Protein AF-A0AAF0IV57-F1 (afdb_monomer)

Mean predicted aligned error: 20.27 Å

Sequence (254 aa):
MGTLQAELGDVLRALRTHAQSLFDELAQNSALNRQNSRREEAVATHLAALSSLDKSLVETLSMAAVHQANQARLDPLLAQIKERDTRQRQSIAHIATLRSELQALVDAADEERGEMQRAEDADPLCPTAVLAYAQRLAKYTSAPPGYRLNPEPQPPRTDDALRLAPDYNPQAERAAGYYDPAIPAMLQELPFPSDRLMRQGILYADAAGGVVQPEAAAAPEAAAAVDAAPAPAPAALEQFAMDDEDAFDLDLNP

Secondary structure (DSSP, 8-state):
---HHHHHHHHHHHHHHHHHHHHHHHHHHSS--S-HHHHHHHHHHHHHHHHHHHHHHHHHHHHHHHHHHHHHHHHHHHHHHHHHHHHHHHHHHHHHHHHHHHHHHHHHHHHHHHHHHHHHHHS---HHHHHHHHHHHHHHHSPPTT-------PPP--S----------HHHHHHHTT--TTS-------SS--HHHHHHSHHHHHHHH-------------------PPPPPPTTSSTTSS-SSSS-------

Nearest PDB structures (foldseek):
  6xj1-assembly1_A  TM=5.660E-01  e=4.038E+00  Schizosaccharomyces pombe 972h-
  5i7d-assembly1_A  TM=3.991E-01  e=1.641E+00  Homo sapiens

InterPro domains:
  IPR019258 Mediator complex, subunit Med4 [PF10018] (48-205)
  IPR019258 Mediator complex, subunit Med4 [PTHR13208] (6-225)

Foldseek 3Di:
DDDLVVVLVVLVVQLVVLVVVLVVLVVVVVPDDDDPPVSVVVNVVSVVSNVVSVVVNVVSVVVVVVVVVVVVVVVVVVVVVVVVVVVVVVVVVVVVVVVVVVVVVVVVVVVVVVVVVCCCVVPNDDPVNVVVVVVVVCVLPPDPVPDDDPPDPPDPPDPPPPDDDDDDDPVVVVVVVVDDVPDDDPPPPDSDDDPVCVCVDPVVVVVVVPPDPPPDDDDDDDDDDDDDDDDDDDPPPVVPPDDDPPDPPPDDDD

pLDDT: mean 74.43, std 21.29, range [31.14, 98.62]

Structure (mmCIF, N/CA/C/O backbone):
data_AF-A0AAF0IV57-F1
#
_entry.id   AF-A0AAF0IV57-F1
#
loop_
_atom_site.group_PDB
_atom_site.id
_atom_site.type_symbol
_atom_site.label_atom_id
_atom_site.label_alt_id
_atom_site.label_comp_id
_atom_site.label_asym_id
_atom_site.label_entity_id
_atom_site.label_seq_id
_atom_site.pdbx_PDB_ins_code
_atom_site.Cartn_x
_atom_site.Cartn_y
_atom_site.Cartn_z
_atom_site.occupancy
_atom_site.B_iso_or_equiv
_atom_site.auth_seq_id
_atom_site.auth_comp_id
_atom_site.auth_asym_id
_atom_site.auth_atom_id
_atom_site.pdbx_PDB_model_num
ATOM 1 N N . MET A 1 1 ? -11.856 -15.365 26.831 1.00 48.00 1 MET A N 1
ATOM 2 C CA . MET A 1 1 ? -12.094 -14.028 27.408 1.00 48.00 1 MET A CA 1
ATOM 3 C C . MET A 1 1 ? -13.348 -13.508 26.743 1.00 48.00 1 MET A C 1
ATOM 5 O O . MET A 1 1 ? -13.354 -13.440 25.520 1.00 48.00 1 MET A O 1
ATOM 9 N N . GLY A 1 2 ? -14.431 -13.303 27.495 1.00 62.94 2 GLY A N 1
ATOM 10 C CA . GLY A 1 2 ? -15.644 -12.721 26.922 1.00 62.94 2 GLY A CA 1
ATOM 11 C C . GLY A 1 2 ? -15.325 -11.335 26.370 1.00 62.94 2 GLY A C 1
ATOM 12 O O . GLY A 1 2 ? -14.428 -10.656 26.863 1.00 62.94 2 GLY A O 1
ATOM 13 N N . THR A 1 3 ? -16.008 -10.914 25.312 1.00 85.50 3 THR A N 1
ATOM 14 C CA . THR A 1 3 ? -15.920 -9.519 24.870 1.00 85.50 3 THR A CA 1
ATOM 15 C C . THR A 1 3 ? -16.346 -8.610 26.028 1.00 85.50 3 THR A C 1
ATOM 17 O O . THR A 1 3 ? -17.348 -8.914 26.670 1.00 85.50 3 THR A O 1
ATOM 20 N N . LEU A 1 4 ? -15.662 -7.484 26.259 1.00 84.38 4 LEU A N 1
ATOM 21 C CA . LEU A 1 4 ? -16.014 -6.463 27.271 1.00 84.38 4 LEU A CA 1
ATOM 22 C C . LEU A 1 4 ? -17.517 -6.108 27.290 1.00 84.38 4 LEU A C 1
ATOM 24 O O . LEU A 1 4 ? -18.098 -5.841 28.338 1.00 84.38 4 LEU A O 1
ATOM 28 N N . GLN A 1 5 ? -18.166 -6.146 26.123 1.00 86.81 5 GLN A N 1
ATOM 29 C CA . GLN A 1 5 ? -19.609 -5.938 25.969 1.00 86.81 5 GLN A CA 1
ATOM 30 C C . GLN A 1 5 ? -20.467 -7.023 26.639 1.00 86.81 5 GLN A C 1
ATOM 32 O O . GLN A 1 5 ? -21.517 -6.715 27.200 1.00 86.81 5 GLN A O 1
ATOM 37 N N . ALA A 1 6 ? -20.030 -8.282 26.591 1.00 89.75 6 ALA A N 1
ATOM 38 C CA . ALA A 1 6 ? -20.710 -9.400 27.236 1.00 89.75 6 ALA A CA 1
ATOM 39 C C . ALA A 1 6 ? -20.624 -9.271 28.762 1.00 89.75 6 ALA A C 1
ATOM 41 O O . ALA A 1 6 ? -21.646 -9.364 29.436 1.00 89.75 6 ALA A O 1
ATOM 42 N N . GLU A 1 7 ? -19.441 -8.937 29.285 1.00 89.00 7 GLU A N 1
ATOM 43 C CA . GLU A 1 7 ? -19.219 -8.717 30.720 1.00 89.00 7 GLU A CA 1
ATOM 44 C C . GLU A 1 7 ? -20.042 -7.531 31.247 1.00 89.00 7 GLU A C 1
ATOM 46 O O . GLU A 1 7 ? -20.733 -7.653 32.258 1.00 89.00 7 GLU A O 1
ATOM 51 N N . LEU A 1 8 ? -20.067 -6.405 30.521 1.00 90.12 8 LEU A N 1
ATOM 52 C CA . LEU A 1 8 ? -20.907 -5.254 30.867 1.00 90.12 8 LEU A CA 1
ATOM 53 C C . LEU A 1 8 ? -22.404 -5.610 30.832 1.00 90.12 8 LEU A C 1
ATOM 55 O O . LEU A 1 8 ? -23.171 -5.210 31.710 1.00 90.12 8 LEU A O 1
ATOM 59 N N . GLY A 1 9 ? -22.826 -6.398 29.840 1.00 92.00 9 GLY A N 1
ATOM 60 C CA . GLY A 1 9 ? -24.195 -6.898 29.736 1.00 92.00 9 GLY A CA 1
ATOM 61 C C . GLY A 1 9 ? -24.592 -7.809 30.901 1.00 92.00 9 GLY A C 1
ATOM 62 O O . GLY A 1 9 ? -25.727 -7.733 31.379 1.00 92.00 9 GLY A O 1
ATOM 63 N N . ASP A 1 10 ? -23.669 -8.640 31.381 1.00 92.06 10 ASP A N 1
ATOM 64 C CA . ASP A 1 10 ? -23.881 -9.529 32.522 1.00 92.06 10 ASP A CA 1
ATOM 65 C C . ASP A 1 10 ? -23.973 -8.742 33.838 1.00 92.06 10 ASP A C 1
ATOM 67 O O . ASP A 1 10 ? -24.906 -8.964 34.615 1.00 92.06 10 ASP A O 1
ATOM 71 N N . VAL A 1 11 ? -23.094 -7.753 34.047 1.00 92.56 11 VAL A N 1
ATOM 72 C CA . VAL A 1 11 ? -23.132 -6.855 35.217 1.00 92.56 11 VAL A CA 1
ATOM 73 C C . VAL A 1 11 ? -24.440 -6.061 35.260 1.00 92.56 11 VAL A C 1
ATOM 75 O O . VAL A 1 11 ? -25.090 -6.001 36.304 1.00 92.56 11 VAL A O 1
ATOM 78 N N . LEU A 1 12 ? -24.892 -5.508 34.128 1.00 93.94 12 LEU A N 1
ATOM 79 C CA . LEU A 1 12 ? -26.159 -4.771 34.055 1.00 93.94 12 LEU A CA 1
ATOM 80 C C . LEU A 1 12 ? -27.377 -5.667 34.324 1.00 93.94 12 LEU A C 1
ATOM 82 O O . LEU A 1 12 ? -28.322 -5.243 34.997 1.00 93.94 12 LEU A O 1
ATOM 86 N N . ARG A 1 13 ? -27.365 -6.916 33.839 1.00 95.88 13 ARG A N 1
ATOM 87 C CA . ARG A 1 13 ? -28.423 -7.896 34.142 1.00 95.88 13 ARG A CA 1
ATOM 88 C C . ARG A 1 13 ? -28.432 -8.270 35.624 1.00 95.88 13 ARG A C 1
ATOM 90 O O . ARG A 1 13 ? -29.507 -8.300 36.226 1.00 95.88 13 ARG A O 1
ATOM 97 N N . ALA A 1 14 ? -27.268 -8.490 36.230 1.00 93.69 14 ALA A N 1
ATOM 98 C CA . ALA A 1 14 ? -27.151 -8.775 37.658 1.00 93.69 14 ALA A CA 1
ATOM 99 C C . ALA A 1 14 ? -27.630 -7.593 38.520 1.00 93.69 14 ALA A C 1
ATOM 101 O O . ALA A 1 14 ? -28.418 -7.787 39.447 1.00 93.69 14 ALA A O 1
ATOM 102 N N . LEU A 1 15 ? -27.243 -6.363 38.163 1.00 94.69 15 LEU A N 1
ATOM 103 C CA . LEU A 1 15 ? -27.657 -5.139 38.855 1.00 94.69 15 LEU A CA 1
ATOM 104 C C . LEU A 1 15 ? -29.175 -4.959 38.794 1.00 94.69 15 LEU A C 1
ATOM 106 O O . LEU A 1 15 ? -29.813 -4.731 39.821 1.00 94.69 15 LEU A O 1
ATOM 110 N N . ARG A 1 16 ? -29.775 -5.149 37.612 1.00 96.06 16 ARG A N 1
ATOM 111 C CA . ARG A 1 16 ? -31.234 -5.139 37.449 1.00 96.06 16 ARG A CA 1
ATOM 112 C C . ARG A 1 16 ? -31.910 -6.181 38.336 1.00 96.06 16 ARG A C 1
ATOM 114 O O . ARG A 1 16 ? -32.905 -5.861 38.978 1.00 96.06 16 ARG A O 1
ATOM 121 N N . THR A 1 17 ? -31.385 -7.403 38.363 1.00 96.31 17 THR A N 1
ATOM 122 C CA . THR A 1 17 ? -31.983 -8.511 39.121 1.00 96.31 17 THR A CA 1
ATOM 123 C C . THR A 1 17 ? -31.962 -8.213 40.619 1.00 96.31 17 THR A C 1
ATOM 125 O O . THR A 1 17 ? -32.999 -8.289 41.269 1.00 96.31 17 THR A O 1
ATOM 128 N N . HIS A 1 18 ? -30.822 -7.770 41.159 1.00 94.31 18 HIS A N 1
ATOM 129 C CA . HIS A 1 18 ? -30.716 -7.396 42.570 1.00 94.31 18 HIS A CA 1
ATOM 130 C C . HIS A 1 18 ? -31.545 -6.163 42.934 1.00 94.31 18 HIS A C 1
ATOM 132 O O . HIS A 1 18 ? -32.121 -6.131 44.018 1.00 94.31 18 HIS A O 1
ATOM 138 N N . ALA A 1 19 ? -31.656 -5.174 42.043 1.00 94.56 19 ALA A N 1
ATOM 139 C CA . ALA A 1 19 ? -32.528 -4.024 42.264 1.00 94.56 19 ALA A CA 1
ATOM 140 C C . ALA A 1 19 ? -34.006 -4.444 42.327 1.00 94.56 19 ALA A C 1
ATOM 142 O O . ALA A 1 19 ? -34.723 -4.012 43.225 1.00 94.56 19 ALA A O 1
ATOM 143 N N . GLN A 1 20 ? -34.453 -5.314 41.415 1.00 95.62 20 GLN A N 1
ATOM 144 C CA . GLN A 1 20 ? -35.818 -5.850 41.414 1.00 95.62 20 GLN A CA 1
ATOM 145 C C . GLN A 1 20 ? -36.107 -6.661 42.685 1.00 95.62 20 GLN A C 1
ATOM 147 O O . GLN A 1 20 ? -37.080 -6.362 43.370 1.00 95.62 20 GLN A O 1
ATOM 152 N N . SER A 1 21 ? -35.220 -7.591 43.064 1.00 93.31 21 SER A N 1
ATOM 153 C CA . SER A 1 21 ? -35.350 -8.356 44.313 1.00 93.31 21 SER A CA 1
ATOM 154 C C . SER A 1 21 ? -35.418 -7.454 45.548 1.00 93.31 21 SER A C 1
ATOM 156 O O . SER A 1 21 ? -36.251 -7.674 46.421 1.00 93.31 21 SER A O 1
ATOM 158 N N . LEU A 1 22 ? -34.595 -6.402 45.608 1.00 93.38 22 LEU A N 1
ATOM 159 C CA . LEU A 1 22 ? -34.594 -5.452 46.721 1.00 93.38 22 LEU A CA 1
ATOM 160 C C . LEU A 1 22 ? -35.927 -4.693 46.815 1.00 93.38 22 LEU A C 1
ATOM 162 O O . LEU A 1 22 ? -36.486 -4.568 47.905 1.00 93.38 22 LEU A O 1
ATOM 166 N N . PHE A 1 23 ? -36.469 -4.217 45.688 1.00 91.94 23 PHE A N 1
ATOM 167 C CA . PHE A 1 23 ? -37.780 -3.561 45.667 1.00 91.94 23 PHE A CA 1
ATOM 168 C C . PHE A 1 23 ? -38.916 -4.508 46.069 1.00 91.94 23 PHE A C 1
ATOM 170 O O . PHE A 1 23 ? -39.795 -4.095 46.829 1.00 91.94 23 PHE A O 1
ATOM 177 N N . ASP A 1 24 ? -38.880 -5.766 45.627 1.00 90.75 24 ASP A N 1
ATOM 178 C CA . ASP A 1 24 ? -39.870 -6.777 46.004 1.00 90.75 24 ASP A CA 1
ATOM 179 C C . ASP A 1 24 ? -39.822 -7.078 47.512 1.00 90.75 24 ASP A C 1
ATOM 181 O O . ASP A 1 24 ? -40.867 -7.154 48.166 1.00 90.75 24 ASP A O 1
ATOM 185 N N . GLU A 1 25 ? -38.625 -7.178 48.099 1.00 88.12 25 GLU A N 1
ATOM 186 C CA . GLU A 1 25 ? -38.451 -7.379 49.542 1.00 88.12 25 GLU A CA 1
ATOM 187 C C . GLU A 1 25 ? -38.887 -6.160 50.370 1.00 88.12 25 GLU A C 1
ATOM 189 O O . GLU A 1 25 ? -39.546 -6.315 51.405 1.00 88.12 25 GLU A O 1
ATOM 194 N N . LEU A 1 26 ? -38.598 -4.938 49.910 1.00 86.44 26 LEU A N 1
ATOM 195 C CA . LEU A 1 26 ? -39.061 -3.710 50.565 1.00 86.44 26 LEU A CA 1
ATOM 196 C C . LEU A 1 26 ? -40.586 -3.558 50.498 1.00 86.44 26 LEU A C 1
ATOM 198 O O . LEU A 1 26 ? -41.214 -3.208 51.502 1.00 86.44 26 LEU A O 1
ATOM 202 N N . ALA A 1 27 ? -41.198 -3.861 49.350 1.00 87.19 27 ALA A N 1
ATOM 203 C CA . ALA A 1 27 ? -42.649 -3.833 49.189 1.00 87.19 27 ALA A CA 1
ATOM 204 C C . ALA A 1 27 ? -43.332 -4.820 50.151 1.00 87.19 27 ALA A C 1
ATOM 206 O O . ALA A 1 27 ? -44.299 -4.464 50.827 1.00 87.19 27 ALA A O 1
ATOM 207 N N . GLN A 1 28 ? -42.781 -6.027 50.298 1.00 82.00 28 GLN A N 1
ATOM 208 C CA . GLN A 1 28 ? -43.282 -7.045 51.226 1.00 82.00 28 GLN A CA 1
ATOM 209 C C . GLN A 1 28 ? -43.047 -6.705 52.709 1.00 82.00 28 GLN A C 1
ATOM 211 O O . GLN A 1 28 ? -43.801 -7.173 53.567 1.00 82.00 28 GLN A O 1
ATOM 216 N N . ASN A 1 29 ? -42.039 -5.889 53.037 1.00 74.50 29 ASN A N 1
ATOM 217 C CA . ASN A 1 29 ? -41.795 -5.400 54.401 1.00 74.50 29 ASN A CA 1
ATOM 218 C C . ASN A 1 29 ? -42.808 -4.344 54.860 1.00 74.50 29 ASN A C 1
ATOM 220 O O . ASN A 1 29 ? -43.102 -4.258 56.051 1.00 74.50 29 ASN A O 1
ATOM 224 N N . SER A 1 30 ? -43.393 -3.580 53.935 1.00 71.94 30 SER A N 1
ATOM 225 C CA . SER A 1 30 ? -44.449 -2.612 54.267 1.00 71.94 30 SER A CA 1
ATOM 226 C C . SER A 1 30 ? -45.757 -3.279 54.738 1.00 71.94 30 SER A C 1
ATOM 228 O O . SER A 1 30 ? -46.554 -2.670 55.454 1.00 71.94 30 SER A O 1
ATOM 230 N N . ALA A 1 31 ? -45.953 -4.561 54.410 1.00 69.44 31 ALA A N 1
ATOM 231 C CA . ALA A 1 31 ? -47.108 -5.362 54.798 1.00 69.44 31 ALA A CA 1
ATOM 232 C C . ALA A 1 31 ? -46.884 -6.090 56.145 1.00 69.44 31 ALA A C 1
ATOM 234 O O . ALA A 1 31 ? -46.676 -7.297 56.177 1.00 69.44 31 ALA A O 1
ATOM 235 N N . LEU A 1 32 ? -46.905 -5.342 57.257 1.00 61.78 32 LEU A N 1
ATOM 236 C CA . LEU A 1 32 ? -47.197 -5.763 58.650 1.00 61.78 32 LEU A CA 1
ATOM 237 C C . LEU A 1 32 ? -47.008 -7.264 59.028 1.00 61.78 32 LEU A C 1
ATOM 239 O O . LEU A 1 32 ? -47.936 -7.881 59.556 1.00 61.78 32 LEU A O 1
ATOM 243 N N . ASN A 1 33 ? -45.829 -7.877 58.833 1.00 56.03 33 ASN A N 1
ATOM 244 C CA . ASN A 1 33 ? -45.617 -9.286 59.212 1.00 56.03 33 ASN A CA 1
ATOM 245 C C . ASN A 1 33 ? -44.295 -9.546 59.962 1.00 56.03 33 ASN A C 1
ATOM 247 O O . ASN A 1 33 ? -43.243 -9.022 59.620 1.00 56.03 33 ASN A O 1
ATOM 251 N N . ARG A 1 34 ? -44.374 -10.381 61.008 1.00 55.12 34 ARG A N 1
ATOM 252 C CA . ARG A 1 34 ? -43.472 -10.505 62.178 1.00 55.12 34 ARG A CA 1
ATOM 253 C C . ARG A 1 34 ? -42.093 -11.165 61.935 1.00 55.12 34 ARG A C 1
ATOM 255 O O . ARG A 1 34 ? -41.543 -11.765 62.854 1.00 55.12 34 ARG A O 1
ATOM 262 N N . GLN A 1 35 ? -41.521 -11.087 60.733 1.00 65.75 35 GLN A N 1
ATOM 263 C CA . GLN A 1 35 ? -40.241 -11.737 60.378 1.00 65.75 35 GLN A CA 1
ATOM 264 C C . GLN A 1 35 ? -39.138 -10.729 59.997 1.00 65.75 35 GLN A C 1
ATOM 266 O O . GLN A 1 35 ? -38.503 -10.865 58.955 1.00 65.75 35 GLN A O 1
ATOM 271 N N . ASN A 1 36 ? -38.904 -9.716 60.836 1.00 70.81 36 ASN A N 1
ATOM 272 C CA . ASN A 1 36 ? -38.010 -8.597 60.502 1.00 70.81 36 ASN A CA 1
ATOM 273 C C . ASN A 1 36 ? -36.528 -8.996 60.347 1.00 70.81 36 ASN A C 1
ATOM 275 O O . ASN A 1 36 ? -35.892 -8.566 59.393 1.00 70.81 36 ASN A O 1
ATOM 279 N N . SER A 1 37 ? -35.982 -9.872 61.199 1.00 76.44 37 SER A N 1
ATOM 280 C CA . SER A 1 37 ? -34.529 -10.138 61.232 1.00 76.44 37 SER A CA 1
ATOM 281 C C . SER A 1 37 ? -33.971 -10.822 59.975 1.00 76.44 37 SER A C 1
ATOM 283 O O . SER A 1 37 ? -32.988 -10.362 59.408 1.00 76.44 37 SER A O 1
ATOM 285 N N . ARG A 1 38 ? -34.616 -11.888 59.481 1.00 78.25 38 ARG A N 1
ATOM 286 C CA . ARG A 1 38 ? -34.168 -12.588 58.254 1.00 78.25 38 ARG A CA 1
ATOM 287 C C . ARG A 1 38 ? -34.277 -11.721 56.997 1.00 78.25 38 ARG A C 1
ATOM 289 O O . ARG A 1 38 ? -33.542 -11.932 56.041 1.00 78.25 38 ARG A O 1
ATOM 296 N N . ARG A 1 39 ? -35.213 -10.772 56.983 1.00 76.62 39 ARG A N 1
ATOM 297 C CA . ARG A 1 39 ? -35.428 -9.867 55.846 1.00 76.62 39 ARG A CA 1
ATOM 298 C C . ARG A 1 39 ? -34.462 -8.691 55.868 1.00 76.62 39 ARG A C 1
ATOM 300 O O . ARG A 1 39 ? -34.012 -8.265 54.815 1.00 76.62 39 ARG A O 1
ATOM 307 N N . GLU A 1 40 ? -34.104 -8.197 57.050 1.00 83.44 40 GLU A N 1
ATOM 308 C CA . GLU A 1 40 ? -33.019 -7.223 57.206 1.00 83.44 40 GLU A CA 1
ATOM 309 C C . GLU A 1 40 ? -31.687 -7.788 56.688 1.00 83.44 40 GLU A C 1
ATOM 311 O O . GLU A 1 40 ? -30.967 -7.092 55.973 1.00 83.44 40 GLU A O 1
ATOM 316 N N . GLU A 1 41 ? -31.399 -9.067 56.956 1.00 86.81 41 GLU A N 1
ATOM 317 C CA . GLU A 1 41 ? -30.238 -9.767 56.388 1.00 86.81 41 GLU A CA 1
ATOM 318 C C . GLU A 1 41 ? -30.309 -9.859 54.852 1.00 86.81 41 GLU A C 1
ATOM 320 O O . GLU A 1 41 ? -29.321 -9.565 54.179 1.00 86.81 41 GLU A O 1
ATOM 325 N N . ALA A 1 42 ? -31.468 -10.198 54.277 1.00 86.62 42 ALA A N 1
ATOM 326 C CA . ALA A 1 42 ? -31.641 -10.301 52.825 1.00 86.62 42 ALA A CA 1
ATOM 327 C C . ALA A 1 42 ? -31.477 -8.943 52.110 1.00 86.62 42 ALA A C 1
ATOM 329 O O . ALA A 1 42 ? -30.667 -8.825 51.183 1.00 86.62 42 ALA A O 1
ATOM 330 N N . VAL A 1 43 ? -32.095 -7.876 52.628 1.00 88.69 43 VAL A N 1
ATOM 331 C CA . VAL A 1 43 ? -31.904 -6.505 52.125 1.00 88.69 43 VAL A CA 1
ATOM 332 C C . VAL A 1 43 ? -30.434 -6.083 52.227 1.00 88.69 43 VAL A C 1
ATOM 334 O O . VAL A 1 43 ? -29.889 -5.515 51.277 1.00 88.69 43 VAL A O 1
ATOM 337 N N . ALA A 1 44 ? -29.756 -6.400 53.335 1.00 90.56 44 ALA A N 1
ATOM 338 C CA . ALA A 1 44 ? -28.332 -6.115 53.495 1.00 90.56 44 ALA A CA 1
ATOM 339 C C . ALA A 1 44 ? -27.468 -6.868 52.467 1.00 90.56 44 ALA A C 1
ATOM 341 O O . ALA A 1 44 ? -26.531 -6.286 51.917 1.00 90.56 44 ALA A O 1
ATOM 342 N N . THR A 1 45 ? -27.795 -8.126 52.148 1.00 93.12 45 THR A N 1
ATOM 343 C CA . THR A 1 45 ? -27.075 -8.892 51.115 1.00 93.12 45 THR A CA 1
ATOM 344 C C . THR A 1 45 ? -27.265 -8.299 49.720 1.00 93.12 45 THR A C 1
ATOM 346 O O . THR A 1 45 ? -26.292 -8.180 48.974 1.00 93.12 45 THR A O 1
ATOM 349 N N . HIS A 1 46 ? -28.478 -7.854 49.375 1.00 92.19 46 HIS A N 1
ATOM 350 C CA . HIS A 1 46 ? -28.750 -7.202 48.095 1.00 92.19 46 HIS A CA 1
ATOM 351 C C . HIS A 1 46 ? -28.058 -5.842 47.974 1.00 92.19 46 HIS A C 1
ATOM 353 O O . HIS A 1 46 ? -27.472 -5.555 46.933 1.00 92.19 46 HIS A O 1
ATOM 359 N N . LEU A 1 47 ? -28.033 -5.035 49.039 1.00 93.62 47 LEU A N 1
ATOM 360 C CA . LEU A 1 47 ? -27.270 -3.783 49.067 1.00 93.62 47 LEU A CA 1
ATOM 361 C C . LEU A 1 47 ? -25.759 -4.024 48.938 1.00 93.62 47 LEU A C 1
ATOM 363 O O . LEU A 1 47 ? -25.083 -3.310 48.195 1.00 93.62 47 LEU A O 1
ATOM 367 N N . ALA A 1 48 ? -25.227 -5.050 49.608 1.00 94.50 48 ALA A N 1
ATOM 368 C CA . ALA A 1 48 ? -23.821 -5.421 49.486 1.00 94.50 48 ALA A CA 1
ATOM 369 C C . ALA A 1 48 ? -23.479 -5.866 48.052 1.00 94.50 48 ALA A C 1
ATOM 371 O O . ALA A 1 48 ? -22.481 -5.399 47.498 1.00 94.50 48 ALA A O 1
ATOM 372 N N . ALA A 1 49 ? -24.331 -6.688 47.430 1.00 93.69 49 ALA A N 1
ATOM 373 C CA . ALA A 1 49 ? -24.179 -7.136 46.045 1.00 93.69 49 ALA A CA 1
ATOM 374 C C . ALA A 1 49 ? -24.288 -5.983 45.031 1.00 93.69 49 ALA A C 1
ATOM 376 O O . ALA A 1 49 ? -23.503 -5.909 44.091 1.00 93.69 49 ALA A O 1
ATOM 377 N N . LEU A 1 50 ? -25.209 -5.036 45.232 1.00 94.25 50 LEU A N 1
ATOM 378 C CA . LEU A 1 50 ? -25.293 -3.833 44.400 1.00 94.25 50 LEU A CA 1
ATOM 379 C C . LEU A 1 50 ? -24.026 -2.981 44.521 1.00 94.25 50 LEU A C 1
ATOM 381 O O . LEU A 1 50 ? -23.515 -2.507 43.513 1.00 94.25 50 LEU A O 1
ATOM 385 N N . SER A 1 51 ? -23.473 -2.840 45.729 1.00 95.56 51 SER A N 1
ATOM 386 C CA . SER A 1 51 ? -22.241 -2.071 45.941 1.00 95.56 51 SER A CA 1
ATOM 387 C C . SER A 1 51 ? -21.004 -2.718 45.306 1.00 95.56 51 SER A C 1
ATOM 389 O O . SER A 1 51 ? -20.096 -2.011 44.867 1.00 95.56 51 SER A O 1
ATOM 391 N N . SER A 1 52 ? -20.934 -4.054 45.252 1.00 94.81 52 SER A N 1
ATOM 392 C CA . SER A 1 52 ? -19.839 -4.758 44.578 1.00 94.81 52 SER A CA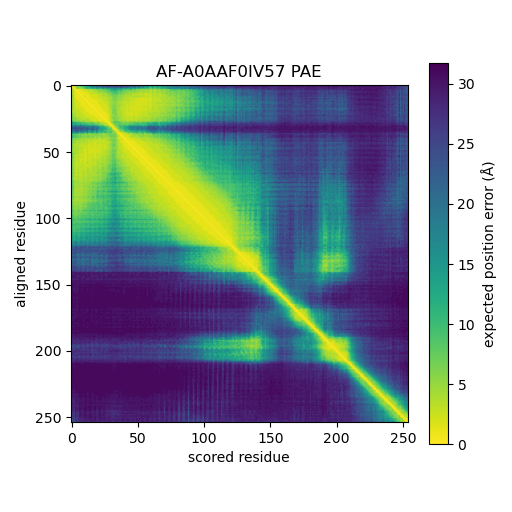 1
ATOM 393 C C . SER A 1 52 ? -19.989 -4.705 43.059 1.00 94.81 52 SER A C 1
ATOM 395 O O . SER A 1 52 ? -18.998 -4.483 42.364 1.00 94.81 52 SER A O 1
ATOM 397 N N . LEU A 1 53 ? -21.216 -4.832 42.546 1.00 94.62 53 LEU A N 1
ATOM 398 C CA . LEU A 1 53 ? -21.502 -4.686 41.120 1.00 94.62 53 LEU A CA 1
ATOM 399 C C . LEU A 1 53 ? -21.204 -3.271 40.624 1.00 94.62 53 LEU A C 1
ATOM 401 O O . LEU A 1 53 ? -20.588 -3.128 39.573 1.00 94.62 53 LEU A O 1
ATOM 405 N N . ASP A 1 54 ? -21.548 -2.239 41.395 1.00 94.94 54 ASP A N 1
ATOM 406 C CA . ASP A 1 54 ? -21.240 -0.846 41.051 1.00 94.94 54 ASP A CA 1
ATOM 407 C C . ASP A 1 54 ? -19.723 -0.614 40.933 1.00 94.94 54 ASP A C 1
ATOM 409 O O . ASP A 1 54 ? -19.241 -0.058 39.946 1.00 94.94 54 ASP A O 1
ATOM 413 N N . LYS A 1 55 ? -18.932 -1.171 41.863 1.00 93.62 55 LYS A N 1
ATOM 414 C CA . LYS A 1 55 ? -17.460 -1.158 41.767 1.00 93.62 55 LYS A CA 1
ATOM 415 C C . LYS A 1 55 ? -16.958 -1.844 40.493 1.00 93.62 55 LYS A C 1
ATOM 417 O O . LYS A 1 55 ? -16.106 -1.286 39.806 1.00 93.62 55 LYS A O 1
ATOM 422 N N . SER A 1 56 ? -17.502 -3.016 40.157 1.00 91.94 56 SER A N 1
ATOM 423 C CA . SER A 1 56 ? -17.119 -3.744 38.936 1.00 91.94 56 SER A CA 1
ATOM 424 C C . SER A 1 56 ? -17.519 -3.006 37.650 1.00 91.94 56 SER A C 1
ATOM 426 O O . SER A 1 56 ? -16.806 -3.043 36.647 1.00 91.94 56 SER A O 1
ATOM 428 N N . LEU A 1 57 ? -18.636 -2.275 37.677 1.00 92.50 57 LEU A N 1
ATOM 429 C CA . LEU A 1 57 ? -19.109 -1.472 36.555 1.00 92.50 57 LEU A CA 1
ATOM 430 C C . LEU A 1 57 ? -18.175 -0.283 36.311 1.00 92.50 57 LEU A C 1
ATOM 432 O O . LEU A 1 57 ? -17.787 -0.027 35.174 1.00 92.50 57 LEU A O 1
ATOM 436 N N . VAL A 1 58 ? -17.759 0.415 37.370 1.00 95.12 58 VAL A N 1
ATOM 437 C CA . VAL A 1 58 ? -16.781 1.508 37.258 1.00 95.12 58 VAL A CA 1
ATOM 438 C C . VAL A 1 58 ? -15.453 1.005 36.688 1.00 95.12 58 VAL A C 1
ATOM 440 O O . VAL A 1 58 ? -14.874 1.653 35.816 1.00 95.12 58 VAL A O 1
ATOM 443 N N . GLU A 1 59 ? -14.987 -0.164 37.130 1.00 92.38 59 GLU A N 1
ATOM 444 C CA . GLU A 1 59 ? -13.742 -0.763 36.645 1.00 92.38 59 GLU A CA 1
ATOM 445 C C . GLU A 1 59 ? -13.825 -1.110 35.150 1.00 92.38 59 GLU A C 1
ATOM 447 O O . GLU A 1 59 ? -12.986 -0.664 34.361 1.00 92.38 59 GLU A O 1
ATOM 452 N N . THR A 1 60 ? -14.880 -1.811 34.732 1.00 91.44 60 THR A N 1
ATOM 453 C CA . THR A 1 60 ? -15.092 -2.186 33.322 1.00 91.44 60 THR A CA 1
ATOM 454 C C . THR A 1 60 ? -15.279 -0.970 32.412 1.00 91.44 60 THR A C 1
ATOM 456 O O . THR A 1 60 ? -14.699 -0.930 31.325 1.00 91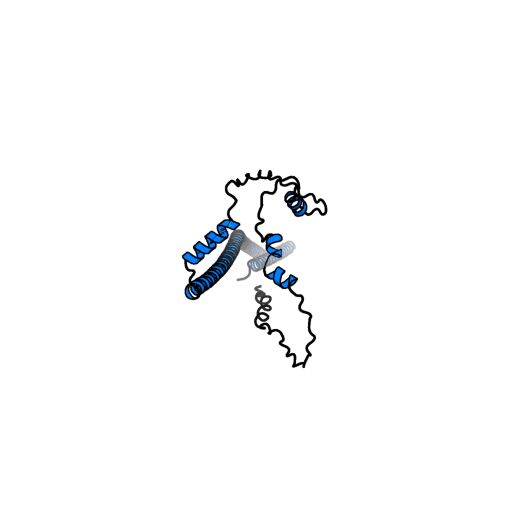.44 60 THR A O 1
ATOM 459 N N . LEU A 1 61 ? -16.004 0.064 32.856 1.00 93.19 61 LEU A N 1
ATOM 460 C CA . LEU A 1 61 ? -16.119 1.328 32.122 1.00 93.19 61 LEU A CA 1
ATOM 461 C C . LEU A 1 61 ? -14.777 2.054 32.003 1.00 93.19 61 LEU A C 1
ATOM 463 O O . LEU A 1 61 ? -14.472 2.598 30.941 1.00 93.19 61 LEU A O 1
ATOM 467 N N . SER A 1 62 ? -13.959 2.051 33.058 1.00 94.31 62 SER A N 1
ATOM 468 C CA . SER A 1 62 ? -12.634 2.675 33.014 1.00 94.31 62 SER A CA 1
ATOM 469 C C . SER A 1 62 ? -11.723 1.973 32.001 1.00 94.31 62 SER A C 1
ATOM 471 O O . SER A 1 62 ? -11.058 2.633 31.201 1.00 94.31 62 SER A O 1
ATOM 473 N N . MET A 1 63 ? -11.772 0.639 31.952 1.00 92.75 63 MET A N 1
ATOM 474 C CA . MET A 1 63 ? -11.041 -0.166 30.978 1.00 92.75 63 MET A CA 1
ATOM 475 C C . MET A 1 63 ? -11.543 0.093 29.552 1.00 92.75 63 MET A C 1
ATOM 477 O O . MET A 1 63 ? -10.736 0.319 28.649 1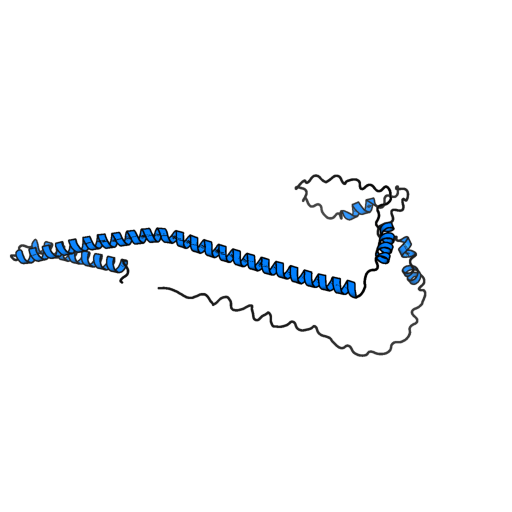.00 92.75 63 MET A O 1
ATOM 481 N N . ALA A 1 64 ? -12.862 0.151 29.344 1.00 92.81 64 ALA A N 1
ATOM 482 C CA . ALA A 1 64 ? -13.448 0.484 28.046 1.00 92.81 64 ALA A CA 1
ATOM 483 C C . ALA A 1 64 ? -13.027 1.882 27.556 1.00 92.81 64 ALA A C 1
ATOM 485 O O . ALA A 1 64 ? -12.673 2.039 26.388 1.00 92.81 64 ALA A O 1
ATOM 486 N N . ALA A 1 65 ? -12.986 2.879 28.445 1.00 94.12 65 ALA A N 1
ATOM 487 C CA . ALA A 1 65 ? -12.532 4.229 28.111 1.00 94.12 65 ALA A CA 1
ATOM 488 C C . ALA A 1 65 ? -11.051 4.257 27.693 1.00 94.12 65 ALA A C 1
ATOM 490 O O . ALA A 1 65 ? -10.688 4.928 26.725 1.00 94.12 65 ALA A O 1
ATOM 491 N N . VAL A 1 66 ? -10.194 3.488 28.375 1.00 95.81 66 VAL A N 1
ATOM 492 C CA . VAL A 1 66 ? -8.779 3.335 27.996 1.00 95.81 66 VAL A CA 1
ATOM 493 C C . VAL A 1 66 ? -8.648 2.661 26.629 1.00 95.81 66 VAL A C 1
ATOM 495 O O . VAL A 1 66 ? -7.889 3.140 25.784 1.00 95.81 66 VAL A O 1
ATOM 498 N N . HIS A 1 67 ? -9.408 1.594 26.369 1.00 93.69 67 HIS A N 1
ATOM 499 C CA . HIS A 1 67 ? -9.423 0.944 25.058 1.00 93.69 67 HIS A CA 1
ATOM 500 C C . HIS A 1 67 ? -9.885 1.891 23.952 1.00 93.69 67 HIS A C 1
ATOM 502 O O . HIS A 1 67 ? -9.244 1.947 22.906 1.00 93.69 67 HIS A O 1
ATOM 508 N N . GLN A 1 68 ? -10.927 2.687 24.192 1.00 95.31 68 GLN A N 1
ATOM 509 C CA . GLN A 1 68 ? -11.410 3.675 23.231 1.00 95.31 68 GLN A CA 1
ATOM 510 C C . GLN A 1 68 ? -10.355 4.752 22.938 1.00 95.31 68 GLN A C 1
ATOM 512 O O . GLN A 1 68 ? -10.130 5.096 21.778 1.00 95.31 68 GLN A O 1
ATOM 517 N N . ALA A 1 69 ? -9.664 5.252 23.965 1.00 96.75 69 ALA A N 1
ATOM 518 C CA . ALA A 1 69 ? -8.585 6.223 23.793 1.00 96.75 69 ALA A CA 1
ATOM 519 C C . ALA A 1 69 ? -7.396 5.639 23.013 1.00 96.75 69 ALA A C 1
ATOM 521 O O . ALA A 1 69 ? -6.797 6.327 22.186 1.00 96.75 69 ALA A O 1
ATOM 522 N N . ASN A 1 70 ? -7.060 4.370 23.251 1.00 97.25 70 ASN A N 1
ATOM 523 C CA . ASN A 1 70 ? -6.021 3.673 22.499 1.00 97.25 70 ASN A CA 1
ATOM 524 C C . ASN A 1 70 ? -6.444 3.429 21.048 1.00 97.25 70 ASN A C 1
ATOM 526 O O . ASN A 1 70 ? -5.648 3.683 20.149 1.00 97.25 70 ASN A O 1
ATOM 530 N N . GLN A 1 71 ? -7.692 3.025 20.804 1.00 95.94 71 GLN A N 1
ATOM 531 C CA . GLN A 1 71 ? -8.215 2.835 19.452 1.00 95.94 71 GLN A CA 1
ATOM 532 C C . GLN A 1 71 ? -8.151 4.136 18.647 1.00 95.94 71 GLN A C 1
ATOM 534 O O . GLN A 1 71 ? -7.584 4.157 17.559 1.00 95.94 71 GLN A O 1
ATOM 539 N N . ALA A 1 72 ? -8.587 5.249 19.244 1.00 96.94 72 ALA A N 1
ATOM 540 C CA . ALA A 1 72 ? -8.505 6.568 18.622 1.00 96.94 72 ALA A CA 1
ATOM 541 C C . ALA A 1 72 ? -7.061 6.995 18.278 1.00 96.94 72 ALA A C 1
ATOM 543 O O . ALA A 1 72 ? -6.852 7.806 17.378 1.00 96.94 72 ALA A O 1
ATOM 544 N N . ARG A 1 73 ? -6.051 6.458 18.980 1.00 97.81 73 ARG A N 1
ATOM 545 C CA . ARG A 1 73 ? -4.626 6.660 18.655 1.00 97.81 73 ARG A CA 1
ATOM 546 C C . ARG A 1 73 ? -4.122 5.701 17.577 1.00 97.81 73 ARG A C 1
ATOM 548 O O . ARG A 1 73 ? -3.245 6.081 16.808 1.00 97.81 73 ARG A O 1
ATOM 555 N N . LEU A 1 74 ? -4.642 4.476 17.524 1.00 97.94 74 LEU A N 1
ATOM 556 C CA . LEU A 1 74 ? -4.241 3.460 16.549 1.00 97.94 74 LEU A CA 1
ATOM 557 C C . LEU A 1 74 ? -4.798 3.743 15.154 1.00 97.94 74 LEU A C 1
ATOM 559 O O . LEU A 1 74 ? -4.074 3.566 14.177 1.00 97.94 74 LEU A O 1
ATOM 563 N N . ASP A 1 75 ? -6.030 4.234 15.051 1.00 97.75 75 ASP A N 1
ATOM 564 C CA . ASP A 1 75 ? -6.683 4.530 13.772 1.00 97.75 75 ASP A CA 1
ATOM 565 C C . ASP A 1 75 ? -5.847 5.446 12.849 1.00 97.75 75 ASP A C 1
ATOM 567 O O . ASP A 1 75 ? -5.600 5.067 11.698 1.00 97.75 75 ASP A O 1
ATOM 571 N N . PRO A 1 76 ? -5.321 6.605 13.304 1.00 98.06 76 PRO A N 1
ATOM 572 C CA . PRO A 1 76 ? -4.476 7.440 12.453 1.00 98.06 76 PRO A CA 1
ATOM 573 C C . PRO A 1 76 ? -3.121 6.792 12.140 1.00 98.06 76 PRO A C 1
ATOM 575 O O . PRO A 1 76 ? -2.580 7.018 11.059 1.00 98.06 76 PRO A O 1
ATOM 578 N N . LEU A 1 77 ? -2.563 5.975 13.041 1.00 98.31 77 LEU A N 1
ATOM 579 C CA . LEU A 1 77 ? -1.311 5.254 12.778 1.00 98.31 77 LEU A CA 1
ATOM 580 C C . LEU A 1 77 ? -1.502 4.194 11.689 1.00 98.31 77 LEU A C 1
ATOM 582 O O . LEU A 1 77 ? -0.675 4.090 10.785 1.00 98.31 77 LEU A O 1
ATOM 586 N N . LEU A 1 78 ? -2.615 3.461 11.722 1.00 98.50 78 LEU A N 1
ATOM 587 C CA . LEU A 1 78 ? -2.988 2.511 10.676 1.00 98.50 78 LEU A CA 1
ATOM 588 C C . LEU A 1 78 ? -3.199 3.212 9.333 1.00 98.50 78 LEU A C 1
ATOM 590 O O . LEU A 1 78 ? -2.723 2.721 8.309 1.00 98.50 78 LEU A O 1
ATOM 594 N N . ALA A 1 79 ? -3.857 4.373 9.327 1.00 97.81 79 ALA A N 1
ATOM 595 C CA . ALA A 1 79 ? -4.017 5.177 8.118 1.00 97.81 79 ALA A CA 1
ATOM 596 C C . ALA A 1 79 ? -2.659 5.606 7.534 1.00 97.81 79 ALA A C 1
ATOM 598 O O . ALA A 1 79 ? -2.433 5.464 6.334 1.00 97.81 79 ALA A O 1
ATOM 599 N N . GLN A 1 80 ? -1.721 6.041 8.382 1.00 98.44 80 GLN A N 1
ATOM 600 C CA . GLN A 1 80 ? -0.368 6.400 7.950 1.00 98.44 80 GLN A CA 1
ATOM 601 C C . GLN A 1 80 ? 0.436 5.208 7.415 1.00 98.44 80 GLN A C 1
ATOM 603 O O . GLN A 1 80 ? 1.236 5.382 6.497 1.00 98.44 80 GLN A O 1
ATOM 608 N N . ILE A 1 81 ? 0.278 4.014 7.993 1.00 98.44 81 ILE A N 1
ATOM 609 C CA . ILE A 1 81 ? 0.934 2.798 7.488 1.00 98.44 81 ILE A CA 1
ATOM 610 C C . ILE A 1 81 ? 0.399 2.474 6.093 1.00 98.44 81 ILE A C 1
ATOM 612 O O . ILE A 1 81 ? 1.187 2.351 5.161 1.00 98.44 81 ILE A O 1
ATOM 616 N N . LYS A 1 82 ? -0.928 2.455 5.922 1.00 98.50 82 LYS A N 1
ATOM 617 C CA . LYS A 1 82 ? -1.560 2.226 4.615 1.00 98.50 82 LYS A CA 1
ATOM 618 C C . LYS A 1 82 ? -1.095 3.246 3.576 1.00 98.50 82 LYS A C 1
ATOM 620 O O . LYS A 1 82 ? -0.755 2.877 2.457 1.00 98.50 82 LYS A O 1
ATOM 625 N N . GLU A 1 83 ? -1.025 4.522 3.947 1.00 98.56 83 GLU A N 1
ATOM 626 C CA . GLU A 1 83 ? -0.519 5.568 3.059 1.00 98.56 83 GLU A CA 1
ATOM 627 C C . GLU A 1 83 ? 0.944 5.316 2.658 1.00 98.56 83 GLU A C 1
ATOM 629 O O . GLU A 1 83 ? 1.282 5.374 1.474 1.00 98.56 83 GLU A O 1
ATOM 634 N N . ARG A 1 84 ? 1.819 4.981 3.611 1.00 98.56 84 ARG A N 1
ATOM 635 C CA . ARG A 1 84 ? 3.220 4.650 3.313 1.00 98.56 84 ARG A CA 1
ATOM 636 C C . ARG A 1 84 ? 3.342 3.433 2.397 1.00 98.56 84 ARG A C 1
ATOM 638 O O . ARG A 1 84 ? 4.112 3.498 1.442 1.00 98.56 84 ARG A O 1
ATOM 645 N N . ASP A 1 85 ? 2.547 2.393 2.622 1.00 98.62 85 ASP A N 1
ATOM 646 C CA . ASP A 1 85 ? 2.538 1.194 1.782 1.00 98.62 85 ASP A CA 1
ATOM 647 C C . ASP A 1 85 ? 2.105 1.515 0.348 1.00 98.62 85 ASP A C 1
ATOM 649 O O . ASP A 1 85 ? 2.735 1.061 -0.609 1.00 98.62 85 ASP A O 1
ATOM 653 N N . THR A 1 86 ? 1.071 2.346 0.171 1.00 98.38 86 THR A N 1
ATOM 654 C CA . THR A 1 86 ? 0.645 2.775 -1.172 1.00 98.38 86 THR A CA 1
ATOM 655 C C . THR A 1 86 ? 1.742 3.553 -1.894 1.00 98.38 86 THR A C 1
ATOM 657 O O . THR A 1 86 ? 2.044 3.244 -3.047 1.00 98.38 86 THR A O 1
ATOM 660 N N . ARG A 1 87 ? 2.414 4.489 -1.208 1.00 98.50 87 ARG A N 1
ATOM 661 C CA . ARG A 1 87 ? 3.543 5.241 -1.775 1.00 98.50 87 ARG A CA 1
ATOM 662 C C . ARG A 1 87 ? 4.710 4.325 -2.125 1.00 98.50 87 ARG A C 1
ATOM 664 O O . ARG A 1 87 ? 5.320 4.489 -3.175 1.00 98.50 87 ARG A O 1
ATOM 671 N N . GLN A 1 88 ? 5.014 3.342 -1.281 1.00 98.62 88 GLN A N 1
ATOM 672 C CA . GLN A 1 88 ? 6.073 2.375 -1.556 1.00 98.62 88 GLN A CA 1
ATOM 673 C C . GLN A 1 88 ? 5.760 1.545 -2.805 1.00 98.62 88 GLN A C 1
ATOM 675 O O . GLN A 1 88 ? 6.626 1.404 -3.667 1.00 98.62 88 GLN A O 1
ATOM 680 N N . ARG A 1 89 ? 4.528 1.039 -2.940 1.00 98.38 89 ARG A N 1
ATOM 681 C CA . ARG A 1 89 ? 4.102 0.290 -4.134 1.00 98.38 89 ARG A CA 1
ATOM 682 C C . ARG A 1 89 ? 4.187 1.143 -5.398 1.00 98.38 89 ARG A C 1
ATOM 684 O O . ARG A 1 89 ? 4.706 0.668 -6.403 1.00 98.38 89 ARG A O 1
ATOM 691 N N . GLN A 1 90 ? 3.753 2.402 -5.335 1.00 98.56 90 GLN A N 1
ATOM 692 C CA . GLN A 1 90 ? 3.861 3.345 -6.453 1.00 98.56 90 GLN A CA 1
ATOM 693 C C . GLN A 1 90 ? 5.319 3.602 -6.850 1.00 98.56 90 GLN A C 1
ATOM 695 O O . GLN A 1 90 ? 5.646 3.545 -8.032 1.00 98.56 90 GLN A O 1
ATOM 700 N N . SER A 1 91 ? 6.212 3.815 -5.880 1.00 98.56 91 SER A N 1
ATOM 701 C CA . SER A 1 91 ? 7.644 3.990 -6.150 1.00 98.56 91 SER A CA 1
ATOM 702 C C . SER A 1 91 ? 8.272 2.749 -6.781 1.00 98.56 91 SER A C 1
ATOM 704 O O . SER A 1 91 ? 9.045 2.872 -7.724 1.00 98.56 91 SER A O 1
ATOM 706 N N . ILE A 1 92 ? 7.934 1.549 -6.296 1.00 98.56 92 ILE A N 1
ATOM 707 C CA . ILE A 1 92 ? 8.430 0.291 -6.875 1.00 98.56 92 ILE A CA 1
ATOM 708 C C . ILE A 1 92 ? 7.936 0.135 -8.315 1.00 98.56 92 ILE A C 1
ATOM 710 O O . ILE A 1 92 ? 8.738 -0.171 -9.195 1.00 98.56 92 ILE A O 1
ATOM 714 N N . ALA A 1 93 ? 6.648 0.387 -8.565 1.00 98.44 93 ALA A N 1
ATOM 715 C CA . ALA A 1 93 ? 6.079 0.338 -9.908 1.00 98.44 93 ALA A CA 1
ATOM 716 C C . ALA A 1 93 ? 6.785 1.328 -10.846 1.00 98.44 93 ALA A C 1
ATOM 718 O O . ALA A 1 93 ? 7.193 0.951 -11.938 1.00 98.44 93 ALA A O 1
ATOM 719 N N . HIS A 1 94 ? 7.024 2.559 -10.391 1.00 98.56 94 HIS A N 1
ATOM 720 C CA . HIS A 1 94 ? 7.730 3.567 -11.176 1.00 98.56 94 HIS A CA 1
ATOM 721 C C . HIS A 1 94 ? 9.190 3.187 -11.474 1.00 98.56 94 HIS A C 1
ATOM 723 O O . HIS A 1 94 ? 9.676 3.366 -12.586 1.00 98.56 94 HIS A O 1
ATOM 729 N N . ILE A 1 95 ? 9.908 2.613 -10.507 1.00 98.62 95 ILE A N 1
ATOM 730 C CA . ILE A 1 95 ? 11.273 2.121 -10.742 1.00 98.62 95 ILE A CA 1
ATOM 731 C C . ILE A 1 95 ? 11.261 0.961 -11.745 1.00 98.62 95 ILE A C 1
ATOM 733 O O . ILE A 1 95 ? 12.162 0.865 -12.577 1.00 98.62 95 ILE A O 1
ATOM 737 N N . ALA A 1 96 ? 10.252 0.090 -11.694 1.00 98.44 96 ALA A N 1
ATOM 738 C CA . ALA A 1 96 ? 10.111 -1.004 -12.647 1.00 98.44 96 ALA A CA 1
ATOM 739 C C . ALA A 1 96 ? 9.874 -0.491 -14.077 1.00 98.44 96 ALA A C 1
ATOM 741 O O . ALA A 1 96 ? 10.532 -0.984 -14.991 1.00 98.44 96 ALA A O 1
ATOM 742 N N . THR A 1 97 ? 9.028 0.531 -14.264 1.00 98.62 97 THR A N 1
ATOM 743 C CA . THR A 1 97 ? 8.812 1.146 -15.587 1.00 98.62 97 THR A CA 1
ATOM 744 C C . THR A 1 97 ? 10.079 1.821 -16.108 1.00 98.62 97 THR A C 1
ATOM 746 O O . THR A 1 97 ? 10.484 1.575 -17.241 1.00 98.62 97 THR A O 1
ATOM 749 N N . LEU A 1 98 ? 10.773 2.595 -15.266 1.00 98.50 98 LEU A N 1
ATOM 750 C CA . LEU A 1 98 ? 12.041 3.225 -15.650 1.00 98.50 98 LEU A CA 1
ATOM 751 C C . LEU A 1 98 ? 13.095 2.183 -16.031 1.00 98.50 98 LEU A C 1
ATOM 753 O O . LEU A 1 98 ? 13.837 2.362 -16.993 1.00 98.50 98 LEU A O 1
ATOM 757 N N . ARG A 1 99 ? 13.159 1.066 -15.300 1.00 98.50 99 ARG A N 1
ATOM 758 C CA . ARG A 1 99 ? 14.067 -0.034 -15.626 1.00 98.50 99 ARG A CA 1
ATOM 759 C C . ARG A 1 99 ? 13.735 -0.654 -16.984 1.00 98.50 99 ARG A C 1
ATOM 761 O O . ARG A 1 99 ? 14.665 -0.923 -17.737 1.00 98.50 99 ARG A O 1
ATOM 768 N N . SER A 1 100 ? 12.460 -0.897 -17.292 1.00 98.44 100 SER A N 1
ATOM 769 C CA . SER A 1 100 ? 12.074 -1.456 -18.595 1.00 98.44 100 SER A CA 1
ATOM 770 C C . SER A 1 100 ? 12.354 -0.493 -19.748 1.00 98.44 100 SER A C 1
ATOM 772 O O . SER A 1 100 ? 12.831 -0.928 -20.790 1.00 98.44 100 SER A O 1
ATOM 774 N N . GLU A 1 101 ? 12.127 0.808 -19.552 1.00 98.50 101 GLU A N 1
ATOM 775 C CA . GLU A 1 101 ? 12.436 1.840 -20.550 1.00 98.50 101 GLU A CA 1
ATOM 776 C C . GLU A 1 101 ? 13.942 1.929 -20.819 1.00 98.50 101 GLU A C 1
ATOM 778 O O . GLU A 1 101 ? 14.373 1.938 -21.970 1.00 98.50 101 GLU A O 1
ATOM 783 N N . LEU A 1 102 ? 14.758 1.935 -19.760 1.00 98.50 102 LEU A N 1
ATOM 784 C CA . LEU A 1 102 ? 16.213 1.937 -19.892 1.00 98.50 102 LEU A CA 1
ATOM 785 C C . LEU A 1 102 ? 16.728 0.669 -20.572 1.00 98.50 102 LEU A C 1
ATOM 787 O O . LEU A 1 102 ? 17.644 0.761 -21.381 1.00 98.50 102 LEU A O 1
ATOM 791 N N . GLN A 1 103 ? 16.144 -0.494 -20.275 1.00 98.44 103 GLN A N 1
ATOM 792 C CA . GLN A 1 103 ? 16.527 -1.735 -20.942 1.00 98.44 103 GLN A CA 1
ATOM 793 C C . GLN A 1 103 ? 16.232 -1.666 -22.444 1.00 98.44 103 GLN A C 1
ATOM 795 O O . GLN A 1 103 ? 17.118 -1.959 -23.234 1.00 98.44 103 GLN A O 1
ATOM 800 N N . ALA A 1 104 ? 15.047 -1.189 -22.835 1.00 98.19 104 ALA A N 1
ATOM 801 C CA . ALA A 1 104 ? 14.694 -1.033 -24.245 1.00 98.19 104 ALA A CA 1
ATOM 802 C C . ALA A 1 104 ? 15.645 -0.077 -24.990 1.00 98.19 104 ALA A C 1
ATOM 804 O O . ALA A 1 104 ? 15.997 -0.330 -26.139 1.00 98.19 104 ALA A O 1
ATOM 805 N N . LEU A 1 105 ? 16.095 1.002 -24.339 1.00 98.31 105 LEU A N 1
ATOM 806 C CA . LEU A 1 105 ? 17.090 1.913 -24.916 1.00 98.31 105 LEU A CA 1
ATOM 807 C C . LEU A 1 105 ? 18.469 1.264 -25.067 1.00 98.31 105 LEU A C 1
ATOM 809 O O . LEU A 1 105 ? 19.157 1.531 -26.047 1.00 98.31 105 LEU A O 1
ATOM 813 N N . VAL A 1 106 ? 18.884 0.442 -24.101 1.00 98.50 106 VAL A N 1
ATOM 814 C CA . VAL A 1 106 ? 20.149 -0.300 -24.184 1.00 98.50 106 VAL A CA 1
ATOM 815 C C . VAL A 1 106 ? 20.088 -1.320 -25.315 1.00 98.50 106 VAL A C 1
ATOM 817 O O . VAL A 1 106 ? 21.007 -1.360 -26.125 1.00 98.50 106 VAL A O 1
ATOM 820 N N . ASP A 1 107 ? 18.991 -2.070 -25.417 1.00 98.25 107 ASP A N 1
ATOM 821 C CA . ASP A 1 107 ? 18.800 -3.064 -26.472 1.00 98.25 107 ASP A CA 1
ATOM 822 C C . ASP A 1 107 ? 18.821 -2.390 -27.860 1.00 98.25 107 ASP A C 1
ATOM 824 O O . ASP A 1 107 ? 19.558 -2.823 -28.744 1.00 98.25 107 ASP A O 1
ATOM 828 N N . ALA A 1 108 ? 18.118 -1.262 -28.027 1.00 98.00 108 ALA A N 1
ATOM 829 C CA . ALA A 1 108 ? 18.152 -0.475 -29.263 1.00 98.00 108 ALA A CA 1
ATOM 830 C C . A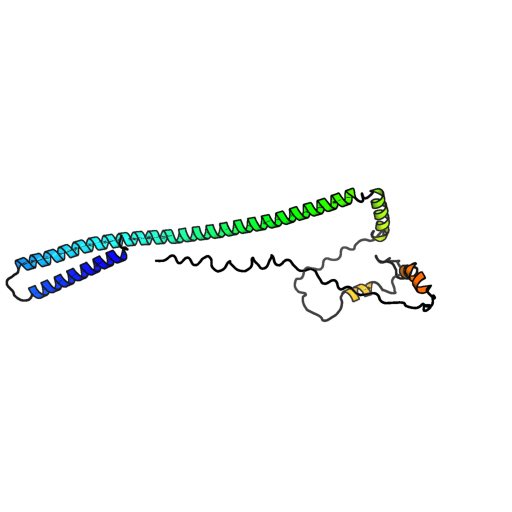LA A 1 108 ? 19.559 0.067 -29.582 1.00 98.00 108 ALA A C 1
ATOM 832 O O . ALA A 1 108 ? 19.998 0.032 -30.730 1.00 98.00 108 ALA A O 1
ATOM 833 N N . ALA A 1 109 ? 20.301 0.539 -28.576 1.00 98.12 109 ALA A N 1
ATOM 834 C CA . ALA A 1 109 ? 21.668 1.018 -28.768 1.00 98.12 109 ALA A CA 1
ATOM 835 C C . ALA A 1 109 ? 22.634 -0.112 -29.165 1.00 98.12 109 ALA A C 1
ATOM 837 O O . ALA A 1 109 ? 23.548 0.108 -29.964 1.00 98.12 109 ALA A O 1
ATOM 838 N N . ASP A 1 110 ? 22.446 -1.319 -28.629 1.00 98.00 110 ASP A N 1
ATOM 839 C CA . ASP A 1 110 ? 23.231 -2.495 -29.002 1.00 98.00 110 ASP A CA 1
ATOM 840 C C . ASP A 1 110 ? 22.905 -2.956 -30.433 1.00 98.00 110 ASP A C 1
ATOM 842 O O . ASP A 1 110 ? 23.819 -3.313 -31.186 1.00 98.00 110 ASP A O 1
ATOM 846 N N . GLU A 1 111 ? 21.637 -2.875 -30.850 1.00 97.88 111 GLU A N 1
ATOM 847 C CA . GLU A 1 111 ? 21.217 -3.104 -32.237 1.00 97.88 111 GLU A CA 1
ATOM 848 C C . GLU A 1 111 ? 21.866 -2.099 -33.199 1.00 97.88 111 GLU A C 1
ATOM 850 O O . GLU A 1 111 ? 22.531 -2.512 -34.156 1.00 97.88 111 GLU A O 1
ATOM 855 N N . GLU A 1 112 ? 21.764 -0.796 -32.911 1.00 97.19 112 GLU A N 1
ATOM 856 C CA . GLU A 1 112 ? 22.395 0.274 -33.696 1.00 97.19 112 GLU A CA 1
ATOM 857 C C . GLU A 1 112 ? 23.914 0.090 -33.777 1.00 97.19 112 GLU A C 1
ATOM 859 O O . GLU A 1 112 ? 24.521 0.222 -34.842 1.00 97.19 112 GLU A O 1
ATOM 864 N N . ARG A 1 113 ? 24.557 -0.261 -32.659 1.00 97.00 113 ARG A N 1
ATOM 865 C CA . ARG A 1 113 ? 25.996 -0.541 -32.628 1.00 97.00 113 ARG A CA 1
ATOM 866 C C . ARG A 1 113 ? 26.353 -1.739 -33.502 1.00 97.00 113 ARG A C 1
ATOM 868 O O . ARG A 1 113 ? 27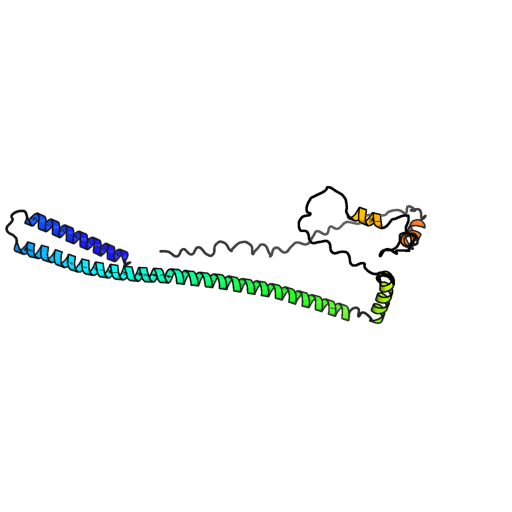.370 -1.702 -34.194 1.00 97.00 113 ARG A O 1
ATOM 875 N N . GLY A 1 114 ? 25.527 -2.781 -33.490 1.00 95.94 114 GLY A N 1
ATOM 876 C CA . GLY A 1 114 ? 25.687 -3.936 -34.364 1.00 95.94 114 GLY A CA 1
ATOM 877 C C . GLY A 1 114 ? 25.510 -3.585 -35.843 1.00 95.94 114 GLY A C 1
ATOM 878 O O . GLY A 1 114 ? 26.211 -4.142 -36.686 1.00 95.94 114 GLY A O 1
ATOM 879 N N . GLU A 1 115 ? 24.597 -2.674 -36.183 1.00 95.00 115 GLU A N 1
ATOM 880 C CA . GLU A 1 115 ? 24.438 -2.151 -37.547 1.00 95.00 115 GLU A CA 1
ATOM 881 C C . GLU A 1 115 ? 25.638 -1.320 -37.990 1.00 95.00 115 GLU A C 1
ATOM 883 O O . GLU A 1 115 ? 26.145 -1.534 -39.091 1.00 95.00 115 GLU A O 1
ATOM 888 N N . MET A 1 116 ? 26.137 -0.434 -37.126 1.00 91.31 116 MET A N 1
ATOM 889 C CA . MET A 1 116 ? 27.332 0.364 -37.395 1.00 91.31 116 MET A CA 1
ATOM 890 C C . MET A 1 116 ? 28.551 -0.522 -37.652 1.00 91.31 116 MET A C 1
ATOM 892 O O . MET A 1 116 ? 29.220 -0.344 -38.663 1.00 91.31 116 MET A O 1
ATOM 896 N N . GLN A 1 117 ? 28.800 -1.521 -36.800 1.00 93.81 117 GLN A N 1
ATOM 897 C CA . GLN A 1 117 ? 29.910 -2.463 -36.990 1.00 93.81 117 GLN A CA 1
ATOM 898 C C . GLN A 1 117 ? 29.769 -3.250 -38.296 1.00 93.81 117 GLN A C 1
ATOM 900 O O . GLN A 1 117 ? 30.721 -3.356 -39.062 1.00 93.81 117 GLN A O 1
ATOM 905 N N . ARG A 1 118 ? 28.560 -3.740 -38.605 1.00 92.44 118 ARG A N 1
ATOM 906 C CA . ARG A 1 118 ? 28.289 -4.415 -39.883 1.00 92.44 118 ARG A CA 1
ATOM 907 C C . ARG A 1 118 ? 28.538 -3.501 -41.082 1.00 92.44 118 ARG A C 1
ATOM 909 O O . ARG A 1 118 ? 29.072 -3.971 -42.079 1.00 92.44 118 ARG A O 1
ATOM 916 N N . ALA A 1 119 ? 28.150 -2.229 -41.006 1.00 89.56 119 ALA A N 1
ATOM 917 C CA . ALA A 1 119 ? 28.386 -1.259 -42.071 1.00 89.56 119 ALA A CA 1
ATOM 918 C C . ALA A 1 119 ? 29.881 -0.939 -42.232 1.00 89.56 119 ALA A C 1
ATOM 920 O O . ALA A 1 119 ? 30.371 -0.904 -43.358 1.00 89.56 119 ALA A O 1
ATOM 921 N N . GLU A 1 120 ? 30.607 -0.767 -41.122 1.00 88.94 120 GLU A N 1
ATOM 922 C CA . GLU A 1 120 ? 32.060 -0.563 -41.113 1.00 88.94 120 GLU A CA 1
ATOM 923 C C . GLU A 1 120 ? 32.811 -1.746 -41.742 1.00 88.94 120 GLU A C 1
ATOM 925 O O . GLU A 1 120 ? 33.718 -1.532 -42.549 1.00 88.94 120 GLU A O 1
ATOM 930 N N . ASP A 1 121 ? 32.413 -2.978 -41.415 1.00 89.69 121 ASP A N 1
ATOM 931 C CA . ASP A 1 121 ? 33.050 -4.195 -41.920 1.00 89.69 121 ASP A CA 1
ATOM 932 C C . ASP A 1 121 ? 32.671 -4.508 -43.381 1.00 89.69 121 ASP A C 1
ATOM 934 O O . ASP A 1 121 ? 33.506 -5.000 -44.145 1.00 89.69 121 ASP A O 1
ATOM 938 N N . ALA A 1 122 ? 31.418 -4.257 -43.781 1.00 89.12 122 ALA A N 1
ATOM 939 C CA . ALA A 1 122 ? 30.907 -4.619 -45.104 1.00 89.12 122 ALA A CA 1
ATOM 940 C C . ALA A 1 122 ? 31.267 -3.607 -46.202 1.00 89.12 122 ALA A C 1
ATOM 942 O O . ALA A 1 122 ? 31.594 -4.023 -47.315 1.00 89.12 122 ALA A O 1
ATOM 943 N N . ASP A 1 123 ? 31.194 -2.302 -45.914 1.00 84.12 123 ASP A N 1
ATOM 944 C CA . ASP A 1 123 ? 31.510 -1.241 -46.878 1.00 84.12 123 ASP A CA 1
ATOM 945 C C . ASP A 1 123 ? 32.131 -0.016 -46.178 1.00 84.12 123 ASP A C 1
ATOM 947 O O . ASP A 1 123 ? 31.446 0.970 -45.873 1.00 84.12 123 ASP A O 1
ATOM 951 N N . PRO A 1 124 ? 33.443 -0.055 -45.888 1.00 84.44 124 PRO A N 1
ATOM 952 C CA . PRO A 1 124 ? 34.114 1.052 -45.229 1.00 84.44 124 PRO A CA 1
ATOM 953 C C . PRO A 1 124 ? 34.116 2.293 -46.131 1.00 84.44 124 PRO A C 1
ATOM 955 O O . PRO A 1 124 ? 34.780 2.349 -47.172 1.00 84.44 124 PRO A O 1
ATOM 958 N N . LEU A 1 125 ? 33.415 3.341 -45.692 1.00 84.00 125 LEU A N 1
ATOM 959 C CA . LEU A 1 125 ? 33.355 4.615 -46.402 1.00 84.00 125 LEU A CA 1
ATOM 960 C C . LEU A 1 125 ? 34.749 5.245 -46.503 1.00 84.00 125 LEU A C 1
ATOM 962 O O . LEU A 1 125 ? 35.323 5.724 -45.523 1.00 84.00 125 LEU A O 1
ATOM 966 N N . CYS A 1 126 ? 35.292 5.306 -47.720 1.00 87.94 126 CYS A N 1
ATOM 967 C CA . CYS A 1 126 ? 36.564 5.974 -47.952 1.00 87.94 126 CYS A CA 1
ATOM 968 C C . CYS A 1 126 ? 36.410 7.499 -47.746 1.00 87.94 126 CYS A C 1
ATOM 970 O O . CYS A 1 126 ? 35.584 8.124 -48.423 1.00 87.94 126 CYS A O 1
ATOM 972 N N . PRO A 1 127 ? 37.228 8.148 -46.893 1.00 89.81 127 PRO A N 1
ATOM 973 C CA . PRO A 1 127 ? 37.109 9.584 -46.616 1.00 89.81 127 PRO A CA 1
ATOM 974 C C . PRO A 1 127 ? 37.191 10.468 -47.866 1.00 89.81 127 PRO A C 1
ATOM 976 O O . PRO A 1 127 ? 36.544 11.511 -47.950 1.00 89.81 127 PRO A O 1
ATOM 979 N N . THR A 1 128 ? 37.959 10.047 -48.873 1.00 92.12 128 THR A N 1
ATOM 980 C CA . THR A 1 128 ? 38.090 10.778 -50.140 1.00 92.12 128 THR A CA 1
ATOM 981 C C . THR A 1 128 ? 36.789 10.772 -50.944 1.00 92.12 128 THR A C 1
ATOM 983 O O . THR A 1 128 ? 36.444 11.791 -51.542 1.00 92.12 128 THR A O 1
ATOM 986 N N . ALA A 1 129 ? 36.033 9.669 -50.920 1.00 88.50 129 ALA A N 1
ATOM 987 C CA . ALA A 1 129 ? 34.740 9.550 -51.586 1.00 88.50 129 ALA A CA 1
ATOM 988 C C . ALA A 1 129 ? 33.682 10.434 -50.911 1.00 88.50 129 ALA A C 1
ATOM 990 O O . ALA A 1 129 ? 32.956 11.155 -51.597 1.00 88.50 129 ALA A O 1
ATOM 991 N N . VAL A 1 130 ? 33.659 10.454 -49.573 1.00 89.44 130 VAL A N 1
ATOM 992 C CA . VAL A 1 130 ? 32.766 11.322 -48.790 1.00 89.44 130 VAL A CA 1
ATOM 993 C C . VAL A 1 130 ? 33.060 12.796 -49.070 1.00 89.44 130 VAL A C 1
ATOM 995 O O . VAL A 1 130 ? 32.142 13.559 -49.361 1.00 89.44 130 VAL A O 1
ATOM 998 N N . LEU A 1 131 ? 34.334 13.202 -49.065 1.00 91.62 131 LEU A N 1
ATOM 999 C CA . LEU A 1 131 ? 34.724 14.582 -49.370 1.00 91.62 131 LEU A CA 1
ATOM 1000 C C . LEU A 1 131 ? 34.392 14.976 -50.814 1.00 91.62 131 LEU A C 1
ATOM 1002 O O . LEU A 1 131 ? 33.891 16.075 -51.044 1.00 91.62 131 LEU A O 1
ATOM 1006 N N . ALA A 1 132 ? 34.621 14.091 -51.786 1.00 91.06 132 ALA A N 1
ATOM 1007 C CA . ALA A 1 132 ? 34.266 14.346 -53.180 1.00 91.06 132 ALA A CA 1
ATOM 1008 C C . ALA A 1 132 ? 32.746 14.489 -53.366 1.00 91.06 132 ALA A C 1
ATOM 1010 O O . ALA A 1 132 ? 32.292 15.374 -54.096 1.00 91.06 132 ALA A O 1
ATOM 1011 N N . TYR A 1 133 ? 31.952 13.654 -52.690 1.00 90.56 133 TYR A N 1
ATOM 1012 C CA . TYR A 1 133 ? 30.494 13.753 -52.703 1.00 90.56 133 TYR A CA 1
ATOM 1013 C C . TYR A 1 133 ? 30.006 15.034 -52.016 1.00 90.56 133 TYR A C 1
ATOM 1015 O O . TYR A 1 133 ? 29.219 15.775 -52.601 1.00 90.56 133 TYR A O 1
ATOM 1023 N N . ALA A 1 134 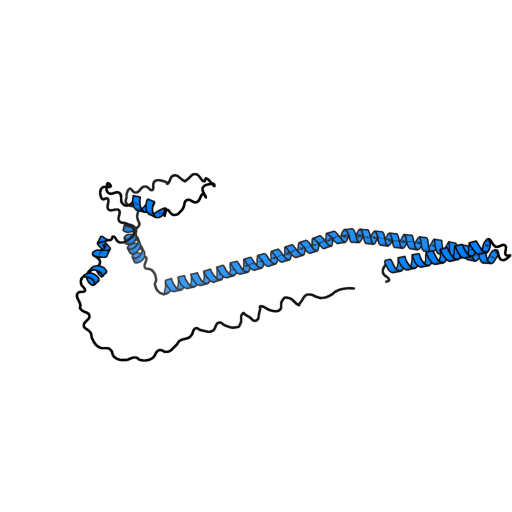? 30.541 15.362 -50.839 1.00 89.75 134 ALA A N 1
ATOM 1024 C CA . ALA A 1 134 ? 30.216 16.589 -50.119 1.00 89.75 134 ALA A CA 1
ATOM 1025 C C . ALA A 1 134 ? 30.558 17.847 -50.936 1.00 89.75 134 ALA A C 1
ATOM 1027 O O . ALA A 1 134 ? 29.756 18.774 -50.991 1.00 89.75 134 ALA A O 1
ATOM 1028 N N . GLN A 1 135 ? 31.695 17.875 -51.642 1.00 89.00 135 GLN A N 1
ATOM 1029 C CA . GLN A 1 135 ? 32.052 18.975 -52.550 1.00 89.00 135 GLN A CA 1
ATOM 1030 C C . GLN A 1 135 ? 31.097 19.099 -53.745 1.00 89.00 135 GLN A C 1
ATOM 1032 O O . GLN A 1 135 ? 30.827 20.211 -54.204 1.00 89.00 135 GLN A O 1
ATOM 1037 N N . ARG A 1 136 ? 30.584 17.977 -54.269 1.00 86.38 136 ARG A N 1
ATOM 1038 C CA . ARG A 1 136 ? 29.555 17.989 -55.321 1.00 86.38 136 ARG A CA 1
ATOM 1039 C C . ARG A 1 136 ? 28.238 18.529 -54.781 1.00 86.38 136 ARG A C 1
ATOM 1041 O O . ARG A 1 136 ? 27.652 19.395 -55.420 1.00 86.38 136 ARG A O 1
ATOM 1048 N N . LEU A 1 137 ? 27.817 18.056 -53.611 1.00 86.19 137 LEU A N 1
ATOM 1049 C CA . LEU A 1 137 ? 26.579 18.469 -52.960 1.00 86.19 137 LEU A CA 1
ATOM 1050 C C . LEU A 1 137 ? 26.612 19.954 -52.577 1.00 86.19 137 LEU A C 1
ATOM 1052 O O . LEU A 1 137 ? 25.646 20.664 -52.831 1.00 86.19 137 LEU A O 1
ATOM 1056 N N . ALA A 1 138 ? 27.753 20.444 -52.083 1.00 84.88 138 ALA A N 1
ATOM 1057 C CA . ALA A 1 138 ? 27.938 21.830 -51.666 1.00 84.88 138 ALA A CA 1
ATOM 1058 C C . ALA A 1 138 ? 27.554 22.843 -52.752 1.00 84.88 138 ALA A C 1
ATOM 1060 O O . ALA A 1 138 ? 26.977 23.867 -52.424 1.00 84.88 138 ALA A O 1
ATOM 1061 N N . LYS A 1 139 ? 27.789 22.557 -54.040 1.00 78.81 139 LYS A N 1
ATOM 1062 C CA . LYS A 1 139 ? 27.392 23.457 -55.141 1.00 78.81 139 LYS A CA 1
ATOM 1063 C C . LYS A 1 139 ? 25.881 23.668 -55.238 1.00 78.81 139 LYS A C 1
ATOM 1065 O O . LYS A 1 139 ? 25.453 24.727 -55.676 1.00 78.81 139 LYS A O 1
ATOM 1070 N N . TYR A 1 140 ? 25.104 22.663 -54.843 1.00 75.62 140 TYR A N 1
ATOM 1071 C CA . TYR A 1 140 ? 23.646 22.655 -54.945 1.00 75.62 140 TYR A CA 1
ATOM 1072 C C . TYR A 1 140 ? 22.961 22.968 -53.610 1.00 75.62 140 TYR A C 1
ATOM 1074 O O . TYR A 1 140 ? 21.791 23.333 -53.595 1.00 75.62 140 TYR A O 1
ATOM 1082 N N . THR A 1 141 ? 23.676 22.832 -52.489 1.00 79.00 141 THR A N 1
ATOM 1083 C CA . THR A 1 141 ? 23.133 23.063 -51.142 1.00 79.00 141 THR A CA 1
ATOM 1084 C C . THR A 1 141 ? 23.696 24.301 -50.451 1.00 79.00 141 THR A C 1
ATOM 1086 O O . THR A 1 141 ? 23.140 24.730 -49.441 1.00 79.00 141 THR A O 1
ATOM 1089 N N . SER A 1 142 ? 24.786 24.895 -50.947 1.00 73.69 142 SER A N 1
ATOM 1090 C CA . SER A 1 142 ? 25.281 26.167 -50.421 1.00 73.69 142 SER A CA 1
ATOM 1091 C C . SER A 1 142 ? 24.403 27.311 -50.907 1.00 73.69 142 SER A C 1
ATOM 1093 O O . SER A 1 142 ? 24.130 27.420 -52.103 1.00 73.69 142 SER A O 1
ATOM 1095 N N . ALA A 1 143 ? 24.015 28.201 -49.996 1.00 62.44 143 ALA A N 1
ATOM 1096 C CA . ALA A 1 143 ? 23.380 29.450 -50.382 1.00 62.44 143 ALA A CA 1
ATOM 1097 C C . ALA A 1 143 ? 24.340 30.262 -51.285 1.00 62.44 143 ALA A C 1
ATOM 1099 O O . ALA A 1 143 ? 25.539 30.315 -50.984 1.00 62.44 143 ALA A O 1
ATOM 1100 N N . PRO A 1 144 ? 23.855 30.890 -52.375 1.00 68.06 144 PRO A N 1
ATOM 1101 C CA . PRO A 1 144 ? 24.700 31.655 -53.287 1.00 68.06 144 PRO A CA 1
ATOM 1102 C C . PRO A 1 144 ? 25.556 32.696 -52.545 1.00 68.06 144 PRO A C 1
ATOM 1104 O O . PRO A 1 144 ? 25.071 33.314 -51.591 1.00 68.06 144 PRO A O 1
ATOM 1107 N N . PRO A 1 145 ? 26.816 32.935 -52.957 1.00 59.00 145 PRO A N 1
ATOM 1108 C CA . PRO A 1 145 ? 27.672 33.928 -52.315 1.00 59.00 145 PRO A CA 1
ATOM 1109 C C . PRO A 1 145 ? 27.009 35.315 -52.365 1.00 59.00 145 PRO A C 1
ATOM 1111 O O . PRO A 1 145 ? 26.824 35.889 -53.434 1.00 59.00 145 PRO A O 1
ATOM 1114 N N . GLY A 1 146 ? 26.622 35.831 -51.192 1.00 56.00 146 GLY A N 1
ATOM 1115 C CA . GLY A 1 146 ? 25.851 37.073 -51.033 1.00 56.00 146 GLY A CA 1
ATOM 1116 C C . GLY A 1 146 ? 24.435 36.888 -50.470 1.00 56.00 146 GLY A C 1
ATOM 1117 O O . GLY A 1 146 ? 23.816 37.877 -50.077 1.00 56.00 146 GLY A O 1
ATOM 1118 N N . TYR A 1 147 ? 23.937 35.653 -50.361 1.00 58.62 147 TYR A N 1
ATOM 1119 C CA . TYR A 1 147 ? 22.640 35.366 -49.751 1.00 58.62 147 TYR A CA 1
ATOM 1120 C C . TYR A 1 147 ? 22.708 35.596 -48.235 1.00 58.62 147 TYR A C 1
ATOM 1122 O O . TYR A 1 147 ? 23.244 34.788 -47.477 1.00 58.62 147 TYR A O 1
ATOM 1130 N N . ARG A 1 148 ? 22.190 36.739 -47.780 1.00 56.31 148 ARG A N 1
ATOM 1131 C CA . ARG A 1 148 ? 21.919 36.988 -46.363 1.00 56.31 148 ARG A CA 1
ATOM 1132 C C . ARG A 1 148 ? 20.506 36.503 -46.093 1.00 56.31 148 ARG A C 1
ATOM 1134 O O . ARG A 1 148 ? 19.566 37.005 -46.701 1.00 56.31 148 ARG A O 1
ATOM 1141 N N . LEU A 1 149 ? 20.355 35.544 -45.185 1.00 55.97 149 LEU A N 1
ATOM 1142 C CA . LEU A 1 149 ? 19.056 35.285 -44.578 1.00 55.97 149 LEU A CA 1
ATOM 1143 C C . LEU A 1 149 ? 18.649 36.591 -43.889 1.00 55.97 149 LEU A C 1
ATOM 1145 O O . LEU A 1 149 ? 19.264 36.972 -42.892 1.00 55.97 149 LEU A O 1
ATOM 1149 N N . ASN A 1 150 ? 17.680 37.320 -44.451 1.00 54.31 150 ASN A N 1
ATOM 1150 C CA . ASN A 1 150 ? 17.004 38.352 -43.676 1.00 54.31 150 ASN A CA 1
ATOM 1151 C C . ASN A 1 150 ? 16.470 37.636 -42.432 1.00 54.31 150 ASN A C 1
ATOM 1153 O O . ASN A 1 150 ? 15.749 36.650 -42.604 1.00 54.31 150 ASN A O 1
ATOM 1157 N N . PRO A 1 151 ? 16.847 38.046 -41.207 1.00 52.06 151 PRO A N 1
ATOM 1158 C CA . PRO A 1 151 ? 16.210 37.492 -40.029 1.00 52.06 151 PRO A CA 1
ATOM 1159 C C . PRO A 1 151 ? 14.726 37.804 -40.181 1.00 52.06 151 PRO A C 1
ATOM 1161 O O . PRO A 1 151 ? 14.333 38.969 -40.260 1.00 52.06 151 PRO A O 1
ATOM 1164 N N . GLU A 1 152 ? 13.926 36.756 -40.335 1.00 57.09 152 GLU A N 1
ATOM 1165 C CA . GLU A 1 152 ? 12.480 36.870 -40.366 1.00 57.09 152 GLU A CA 1
ATOM 1166 C C . GLU A 1 152 ? 12.071 37.679 -39.123 1.00 57.09 152 GLU A C 1
ATOM 1168 O O . GLU A 1 152 ? 12.569 37.387 -38.026 1.00 57.09 152 GLU A O 1
ATOM 1173 N N . PRO A 1 153 ? 11.253 38.740 -39.250 1.00 51.56 153 PRO A N 1
ATOM 1174 C CA . PRO A 1 153 ? 10.703 39.374 -38.068 1.00 51.56 153 PRO A CA 1
ATOM 1175 C C . PRO A 1 153 ? 9.911 38.291 -37.340 1.00 51.56 153 PRO A C 1
ATOM 1177 O O . PRO A 1 153 ? 8.928 37.781 -37.874 1.00 51.56 153 PRO A O 1
ATOM 1180 N N . GLN A 1 154 ? 10.380 37.899 -36.151 1.00 50.88 154 GLN A N 1
ATOM 1181 C CA . GLN A 1 154 ? 9.645 36.980 -35.292 1.00 50.88 154 GLN A CA 1
ATOM 1182 C C . GLN A 1 154 ? 8.201 37.484 -35.208 1.00 50.88 154 GLN A C 1
ATOM 1184 O O . GLN A 1 154 ? 8.003 38.646 -34.830 1.00 50.88 154 GLN A O 1
ATOM 1189 N N . PRO A 1 155 ? 7.191 36.672 -35.570 1.00 47.38 155 PRO A N 1
ATOM 1190 C CA . PRO A 1 155 ? 5.822 37.095 -35.368 1.00 47.38 155 PRO A CA 1
ATOM 1191 C C . PRO A 1 155 ? 5.632 37.325 -33.862 1.00 47.38 155 PRO A C 1
ATOM 1193 O O . PRO A 1 155 ? 6.117 36.519 -33.056 1.00 47.38 155 PRO A O 1
ATOM 1196 N N . PRO A 1 156 ? 4.973 38.421 -33.447 1.00 46.06 156 PRO A N 1
ATOM 1197 C CA . PRO A 1 156 ? 4.648 38.604 -32.046 1.00 46.06 156 PRO A CA 1
ATOM 1198 C C . PRO A 1 156 ? 3.798 37.407 -31.616 1.00 46.06 156 PRO A C 1
ATOM 1200 O O . PRO A 1 156 ? 2.742 37.154 -32.200 1.00 46.06 156 PRO A O 1
ATOM 1203 N N . ARG A 1 157 ? 4.278 36.655 -30.617 1.00 52.53 157 ARG A N 1
ATOM 1204 C CA . ARG A 1 157 ? 3.480 35.626 -29.942 1.00 52.53 157 ARG A CA 1
ATOM 1205 C C . ARG A 1 157 ? 2.204 36.299 -29.452 1.00 52.53 157 ARG A C 1
ATOM 1207 O O . ARG A 1 157 ? 2.237 37.089 -28.515 1.00 52.53 157 ARG A O 1
ATOM 1214 N N . THR A 1 158 ? 1.117 36.046 -30.160 1.00 47.34 158 THR A N 1
ATOM 1215 C CA . THR A 1 158 ? -0.221 36.503 -29.816 1.00 47.34 158 THR A CA 1
ATOM 1216 C C . THR A 1 158 ? -1.099 35.268 -29.870 1.00 47.34 158 THR A C 1
ATOM 1218 O O . THR A 1 158 ? -1.322 34.688 -30.929 1.00 47.34 158 THR A O 1
ATOM 1221 N N . ASP A 1 159 ? -1.523 34.830 -28.692 1.00 46.81 159 ASP A N 1
ATOM 1222 C CA . ASP A 1 159 ? -2.233 33.576 -28.437 1.00 46.81 159 ASP A CA 1
ATOM 1223 C C . ASP A 1 159 ? -3.699 33.570 -28.933 1.00 46.81 159 ASP A C 1
ATOM 1225 O O . ASP A 1 159 ? -4.489 32.753 -28.480 1.00 46.81 159 ASP A O 1
ATOM 1229 N N . ASP A 1 160 ? -4.095 34.429 -29.883 1.00 49.69 160 ASP A N 1
ATOM 1230 C CA . ASP A 1 160 ? -5.519 34.714 -30.156 1.00 49.69 160 ASP A CA 1
ATOM 1231 C C . ASP A 1 160 ? -5.932 34.737 -31.645 1.00 49.69 160 ASP A C 1
ATOM 1233 O O . ASP A 1 160 ? -6.876 35.425 -32.035 1.00 49.69 160 ASP A O 1
ATOM 1237 N N . ALA A 1 161 ? -5.283 33.956 -32.513 1.00 45.38 161 ALA A N 1
ATOM 1238 C CA . ALA A 1 161 ? -5.650 33.886 -33.937 1.00 45.38 161 ALA A CA 1
ATOM 1239 C C . ALA A 1 161 ? -6.044 32.480 -34.423 1.00 45.38 161 ALA A C 1
ATOM 1241 O O . ALA A 1 161 ? -5.692 32.068 -35.524 1.00 45.38 161 ALA A O 1
ATOM 1242 N N . LEU A 1 162 ? -6.844 31.756 -33.637 1.00 48.53 162 LEU A N 1
ATOM 1243 C CA . LEU A 1 162 ? -7.691 30.669 -34.145 1.00 48.53 162 LEU A CA 1
ATOM 1244 C C . LEU A 1 162 ? -9.092 31.218 -34.446 1.00 48.53 162 LEU A C 1
ATOM 1246 O O . LEU A 1 162 ? -10.060 30.959 -33.735 1.00 48.53 162 LEU A O 1
ATOM 1250 N N . ARG A 1 163 ? -9.214 31.995 -35.525 1.00 45.84 163 ARG A N 1
ATOM 1251 C CA . ARG A 1 163 ? -10.506 32.212 -36.188 1.00 45.84 163 ARG A CA 1
ATOM 1252 C C . ARG A 1 163 ? -10.409 31.733 -37.628 1.00 45.84 163 ARG A C 1
ATOM 1254 O O . ARG A 1 163 ? -9.788 32.372 -38.468 1.00 45.84 163 ARG A O 1
ATOM 1261 N N . LEU A 1 164 ? -11.024 30.570 -37.844 1.00 52.03 164 LEU A N 1
ATOM 1262 C CA . LEU A 1 164 ? -11.316 29.936 -39.125 1.00 52.03 164 LEU A CA 1
ATOM 1263 C C . LEU A 1 164 ? -11.776 30.960 -40.177 1.00 52.03 164 LEU A C 1
ATOM 1265 O O . LEU A 1 164 ? -12.817 31.595 -40.007 1.00 52.03 164 LEU A O 1
ATOM 1269 N N . ALA A 1 165 ? -11.054 31.024 -41.294 1.00 43.41 165 ALA A N 1
ATOM 1270 C CA . ALA A 1 165 ? -11.593 31.413 -42.594 1.00 43.41 165 ALA A CA 1
ATOM 1271 C C . ALA A 1 165 ? -11.502 30.188 -43.529 1.00 43.41 165 ALA A C 1
ATOM 1273 O O . ALA A 1 165 ? -10.551 29.412 -43.397 1.00 43.41 165 ALA A O 1
ATOM 1274 N N . PRO A 1 166 ? -12.489 29.965 -44.414 1.00 49.41 166 PRO A N 1
ATOM 1275 C CA . PRO A 1 166 ? -12.595 28.737 -45.190 1.00 49.41 166 PRO A CA 1
ATOM 1276 C C . PRO A 1 166 ? -11.653 28.768 -46.403 1.00 49.41 166 PRO A C 1
ATOM 1278 O O . PRO A 1 166 ? -11.632 29.735 -47.160 1.00 49.41 166 PRO A O 1
ATOM 1281 N N . ASP A 1 167 ? -10.892 27.687 -46.561 1.00 53.53 167 ASP A N 1
ATOM 1282 C CA . ASP A 1 167 ? -10.283 27.192 -47.800 1.00 53.53 167 ASP A CA 1
ATOM 1283 C C . ASP A 1 167 ? -9.503 28.188 -48.673 1.00 53.53 167 ASP A C 1
ATOM 1285 O O . ASP A 1 167 ? -9.825 28.415 -49.840 1.00 53.53 167 ASP A O 1
ATOM 1289 N N . TYR A 1 168 ? -8.379 28.691 -48.159 1.00 48.53 168 TYR A N 1
ATOM 1290 C CA . TYR A 1 168 ? -7.315 29.204 -49.021 1.00 48.53 168 TYR A CA 1
ATOM 1291 C C . TYR A 1 168 ? -5.987 28.566 -48.631 1.00 48.53 168 TYR A C 1
ATOM 1293 O O . TYR A 1 168 ? -5.514 28.735 -47.510 1.00 48.53 168 TYR A O 1
ATOM 1301 N N . ASN A 1 169 ? -5.415 27.769 -49.539 1.00 61.06 169 ASN A N 1
ATOM 1302 C CA . ASN A 1 169 ? -4.147 27.087 -49.310 1.00 61.06 169 ASN A CA 1
ATOM 1303 C C . ASN A 1 169 ? -3.038 28.148 -49.164 1.00 61.06 169 ASN A C 1
ATOM 1305 O O . ASN A 1 169 ? -2.658 28.756 -50.168 1.00 61.06 169 ASN A O 1
ATOM 1309 N N . PRO A 1 170 ? -2.470 28.362 -47.964 1.00 58.41 170 PRO A N 1
ATOM 1310 C CA . PRO A 1 170 ? -1.459 29.398 -47.748 1.00 58.41 170 PRO A CA 1
ATOM 1311 C C . PRO A 1 170 ? -0.170 29.124 -48.541 1.00 58.41 170 PRO A C 1
ATOM 1313 O O . PRO A 1 170 ? 0.659 30.013 -48.737 1.00 58.41 170 PRO A O 1
ATOM 1316 N N . GLN A 1 171 ? 0.009 27.893 -49.031 1.00 53.88 171 GLN A N 1
ATOM 1317 C CA . GLN A 1 171 ? 1.117 27.524 -49.906 1.00 53.88 171 GLN A CA 1
ATOM 1318 C C . GLN A 1 171 ? 0.945 28.075 -51.332 1.00 53.88 171 GLN A C 1
ATOM 1320 O O . GLN A 1 171 ? 1.947 28.292 -52.008 1.00 53.88 171 GLN A O 1
ATOM 1325 N N . ALA A 1 172 ? -0.285 28.349 -51.787 1.00 54.78 172 ALA A N 1
ATOM 1326 C CA . ALA A 1 172 ? -0.556 28.867 -53.130 1.00 54.78 172 ALA A CA 1
ATOM 1327 C C . ALA A 1 172 ? -0.151 30.343 -53.281 1.00 54.78 172 ALA A C 1
ATOM 1329 O O . ALA A 1 172 ? 0.479 30.705 -54.271 1.00 54.78 172 ALA A O 1
ATOM 1330 N N . GLU A 1 173 ? -0.418 31.185 -52.278 1.00 56.31 173 GLU A N 1
ATOM 1331 C CA . GLU A 1 173 ? 0.071 32.575 -52.260 1.00 56.31 173 GLU A CA 1
ATOM 1332 C C . GLU A 1 173 ? 1.592 32.642 -52.129 1.00 56.31 173 GLU A C 1
ATOM 1334 O O . GLU A 1 173 ? 2.246 33.453 -52.785 1.00 56.31 173 GLU A O 1
ATOM 1339 N N . ARG A 1 174 ? 2.180 31.732 -51.341 1.00 56.78 174 ARG A N 1
ATOM 1340 C CA . ARG A 1 174 ? 3.636 31.627 -51.214 1.00 56.78 174 ARG A CA 1
ATOM 1341 C C . ARG A 1 174 ? 4.288 31.194 -52.533 1.00 56.78 174 ARG A C 1
ATOM 1343 O O . ARG A 1 174 ? 5.345 31.714 -52.869 1.00 56.78 174 ARG A O 1
ATOM 1350 N N . ALA A 1 175 ? 3.649 30.303 -53.297 1.00 54.97 175 ALA A N 1
ATOM 1351 C CA . ALA A 1 175 ? 4.094 29.887 -54.630 1.00 54.97 175 ALA A CA 1
ATOM 1352 C C . ALA A 1 175 ? 3.897 30.976 -55.702 1.00 54.97 175 ALA A C 1
ATOM 1354 O O . ALA A 1 175 ? 4.720 31.090 -56.608 1.00 54.97 175 ALA A O 1
ATOM 1355 N N . ALA A 1 176 ? 2.860 31.813 -55.588 1.00 53.72 176 ALA A N 1
ATOM 1356 C CA . ALA A 1 176 ? 2.634 32.936 -56.501 1.00 53.72 176 ALA A CA 1
ATOM 1357 C C . ALA A 1 176 ? 3.756 33.990 -56.429 1.00 53.72 176 ALA A C 1
ATOM 1359 O O . ALA A 1 176 ? 4.098 34.589 -57.444 1.00 53.72 176 ALA A O 1
ATOM 1360 N N . GLY A 1 177 ? 4.395 34.154 -55.264 1.00 55.78 177 GLY A N 1
ATOM 1361 C CA . GLY A 1 177 ? 5.572 35.017 -55.099 1.00 55.78 177 GLY A CA 1
ATOM 1362 C C . GLY A 1 177 ? 6.840 34.529 -55.817 1.00 55.78 177 GLY A C 1
ATOM 1363 O O . GLY A 1 177 ? 7.770 35.311 -55.989 1.00 55.78 177 GLY A O 1
ATOM 1364 N N . TYR A 1 178 ? 6.889 33.266 -56.260 1.00 54.53 178 TYR A N 1
ATOM 1365 C CA . TYR A 1 178 ? 8.025 32.719 -57.019 1.00 54.53 178 TYR A CA 1
ATOM 1366 C C . TYR A 1 178 ? 7.943 32.986 -58.529 1.00 54.53 178 TYR A C 1
ATOM 1368 O O . TYR A 1 178 ? 8.936 32.793 -59.227 1.00 54.53 178 TYR A O 1
ATOM 1376 N N . TYR A 1 179 ? 6.797 33.448 -59.040 1.00 47.62 179 TYR A N 1
ATOM 1377 C CA . TYR A 1 179 ? 6.611 33.784 -60.453 1.00 47.62 179 TYR A CA 1
ATOM 1378 C C . TYR A 1 179 ? 6.112 35.225 -60.607 1.00 47.62 179 TYR A C 1
ATOM 1380 O O . TYR A 1 179 ? 4.982 35.473 -61.020 1.00 47.62 179 TYR A O 1
ATOM 1388 N N . ASP A 1 180 ? 6.983 36.183 -60.292 1.00 47.62 180 ASP A N 1
ATOM 1389 C CA . ASP A 1 180 ? 6.801 37.582 -60.680 1.00 47.62 180 ASP A CA 1
ATOM 1390 C C . ASP A 1 180 ? 7.422 37.810 -62.079 1.00 47.62 180 ASP A C 1
ATOM 1392 O O . ASP A 1 180 ? 8.641 37.670 -62.239 1.00 47.62 180 ASP A O 1
ATOM 1396 N N . PRO A 1 181 ? 6.628 38.146 -63.116 1.00 54.56 181 PRO A N 1
ATOM 1397 C CA . PRO A 1 181 ? 7.122 38.328 -64.483 1.00 54.56 181 PRO A CA 1
ATOM 1398 C C . PRO A 1 181 ? 8.037 39.554 -64.666 1.00 54.56 181 PRO A C 1
ATOM 1400 O O . PRO A 1 181 ? 8.574 39.738 -65.760 1.00 54.56 181 PRO A O 1
ATOM 1403 N N . ALA A 1 182 ? 8.216 40.398 -63.642 1.00 52.19 182 ALA A N 1
ATOM 1404 C CA . ALA A 1 182 ? 9.049 41.600 -63.702 1.00 52.19 182 ALA A CA 1
ATOM 1405 C C . ALA A 1 182 ? 10.454 41.445 -63.086 1.00 52.19 182 ALA A C 1
ATOM 1407 O O . ALA A 1 182 ? 11.257 42.380 -63.165 1.00 52.19 182 ALA A O 1
ATOM 1408 N N . ILE A 1 183 ? 10.793 40.292 -62.499 1.00 48.22 183 ILE A N 1
ATOM 1409 C CA . ILE A 1 183 ? 12.140 40.065 -61.962 1.00 48.22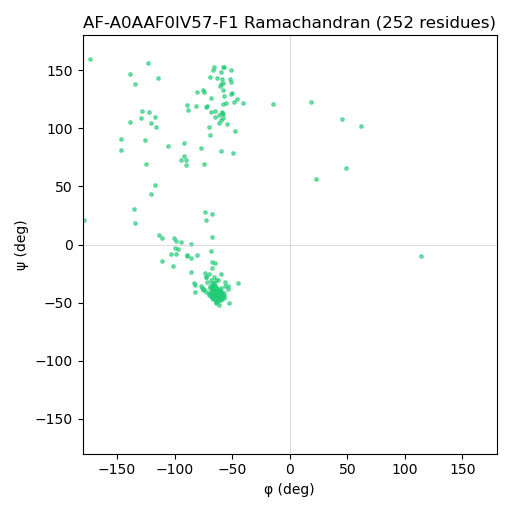 183 ILE A CA 1
ATOM 1410 C C . ILE A 1 183 ? 13.065 39.668 -63.126 1.00 48.22 183 ILE A C 1
ATOM 1412 O O . ILE A 1 183 ? 12.812 38.654 -63.783 1.00 48.22 183 ILE A O 1
ATOM 1416 N N . PRO A 1 184 ? 14.140 40.431 -63.420 1.00 44.88 184 PRO A N 1
ATOM 1417 C CA . PRO A 1 184 ? 15.115 40.019 -64.422 1.00 44.88 184 PRO A CA 1
ATOM 1418 C C . PRO A 1 184 ? 15.661 38.652 -64.021 1.00 44.88 184 PRO A C 1
ATOM 1420 O O . PRO A 1 184 ? 16.072 38.486 -62.876 1.00 44.88 184 PRO A O 1
ATOM 1423 N N . ALA A 1 185 ? 15.619 37.701 -64.958 1.00 46.62 185 ALA A N 1
ATOM 1424 C CA . ALA A 1 185 ? 15.949 36.287 -64.801 1.00 46.62 185 ALA A CA 1
ATOM 1425 C C . ALA A 1 185 ? 17.301 36.050 -64.104 1.00 46.62 185 ALA A C 1
ATOM 1427 O O . ALA A 1 185 ? 18.313 35.743 -64.732 1.00 46.62 185 ALA A O 1
ATOM 1428 N N . MET A 1 186 ? 17.324 36.169 -62.784 1.00 48.81 186 MET A N 1
ATOM 1429 C CA . MET A 1 186 ? 18.308 35.510 -61.956 1.00 48.81 186 MET A CA 1
ATOM 1430 C C . MET A 1 186 ? 17.899 34.046 -61.985 1.00 48.81 186 MET A C 1
ATOM 1432 O O . MET A 1 186 ? 16.778 33.706 -61.610 1.00 48.81 186 MET A O 1
ATOM 1436 N N . LEU A 1 187 ? 18.784 33.199 -62.507 1.00 52.59 187 LEU A N 1
ATOM 1437 C CA . LEU A 1 187 ? 18.670 31.745 -62.461 1.00 52.59 187 LEU A CA 1
ATOM 1438 C C . LEU A 1 187 ? 18.634 31.314 -60.992 1.00 52.59 187 LEU A C 1
ATOM 1440 O O . LEU A 1 187 ? 19.648 30.943 -60.409 1.00 52.59 187 LEU A O 1
ATOM 1444 N N . GLN A 1 188 ? 17.468 31.416 -60.365 1.00 56.91 188 GLN A N 1
ATOM 1445 C CA . GLN A 1 188 ? 17.209 30.792 -59.086 1.00 56.91 188 GLN A CA 1
ATOM 1446 C C . GLN A 1 188 ? 16.980 29.319 -59.397 1.00 56.91 188 GLN A C 1
ATOM 1448 O O . GLN A 1 188 ? 15.861 28.874 -59.642 1.00 56.91 188 GLN A O 1
ATOM 1453 N N . GLU A 1 189 ? 18.086 28.588 -59.518 1.00 58.78 189 GLU A N 1
ATOM 1454 C CA . GLU A 1 189 ? 18.060 27.141 -59.643 1.00 58.78 189 GLU A CA 1
ATOM 1455 C C . GLU A 1 189 ? 17.346 26.601 -58.401 1.00 58.78 189 GLU A C 1
ATOM 1457 O O . GLU A 1 189 ? 17.823 26.721 -57.272 1.00 58.78 189 GLU A O 1
ATOM 1462 N N . LEU A 1 190 ? 16.125 26.107 -58.608 1.00 61.91 190 LEU A N 1
ATOM 1463 C CA . LEU A 1 190 ? 15.352 25.429 -57.578 1.00 61.91 190 LEU A CA 1
ATOM 1464 C C . LEU A 1 190 ? 16.175 24.239 -57.048 1.00 61.91 190 LEU A C 1
ATOM 1466 O O . LEU A 1 190 ? 16.959 23.661 -57.802 1.00 61.91 190 LEU A O 1
ATOM 1470 N N . PRO A 1 191 ? 15.976 23.805 -55.790 1.00 68.12 191 PRO A N 1
ATOM 1471 C CA . PRO A 1 191 ? 16.718 22.682 -55.197 1.00 68.12 191 PRO A CA 1
ATOM 1472 C C . PRO A 1 191 ? 16.398 21.316 -55.839 1.00 68.12 191 PRO A C 1
ATOM 1474 O O . PRO A 1 191 ? 16.855 20.277 -55.368 1.00 68.12 191 PRO A O 1
ATOM 1477 N N . PHE A 1 192 ? 15.608 21.314 -56.911 1.00 71.88 192 PHE A N 1
ATOM 1478 C CA . PHE A 1 192 ? 15.203 20.151 -57.681 1.00 71.88 192 PHE A CA 1
ATOM 1479 C C . PHE A 1 192 ? 15.603 20.348 -59.151 1.00 71.88 192 PHE A C 1
ATOM 1481 O O . PHE A 1 192 ? 15.731 21.489 -59.603 1.00 71.88 192 PHE A O 1
ATOM 1488 N N . PRO A 1 193 ? 15.779 19.260 -59.922 1.00 78.56 193 PRO A N 1
ATOM 1489 C CA . PRO A 1 193 ? 16.120 19.341 -61.339 1.00 78.56 193 PRO A CA 1
ATOM 1490 C C . PRO A 1 193 ? 15.182 20.291 -62.097 1.00 78.56 193 PRO A C 1
ATOM 1492 O O . PRO A 1 193 ? 13.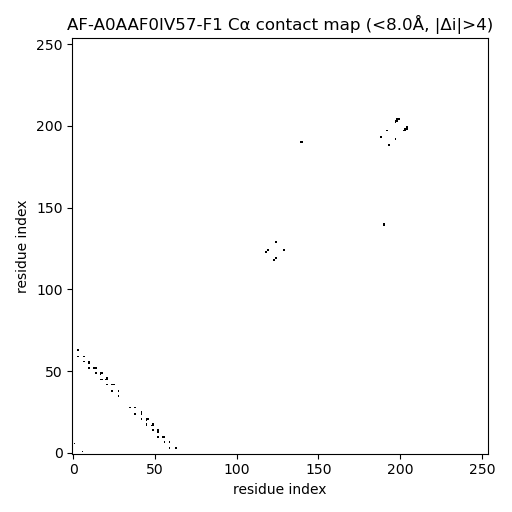961 20.189 -61.987 1.00 78.56 193 PRO A O 1
ATOM 1495 N N . SER A 1 194 ? 15.742 21.218 -62.876 1.00 78.50 194 SER A N 1
ATOM 1496 C CA . SER A 1 194 ? 14.932 22.162 -63.653 1.00 78.50 194 SER A CA 1
ATOM 1497 C C . SER A 1 194 ? 14.132 21.443 -64.747 1.00 78.50 194 SER A C 1
ATOM 1499 O O . SER A 1 194 ? 14.594 20.448 -65.305 1.00 78.50 194 SER A O 1
ATOM 1501 N N . ASP A 1 195 ? 12.955 21.969 -65.114 1.00 75.44 195 ASP A N 1
ATOM 1502 C CA . ASP A 1 195 ? 12.106 21.381 -66.172 1.00 75.44 195 ASP A CA 1
ATOM 1503 C C . ASP A 1 195 ? 12.861 21.240 -67.503 1.00 75.44 195 ASP A C 1
ATOM 1505 O O . ASP A 1 195 ? 12.750 20.245 -68.215 1.00 75.44 195 ASP A O 1
ATOM 1509 N N . ARG A 1 196 ? 13.746 22.198 -67.799 1.00 75.75 196 ARG A N 1
ATOM 1510 C CA . ARG A 1 196 ? 14.645 22.111 -68.950 1.00 75.75 196 ARG A CA 1
ATOM 1511 C C . ARG A 1 196 ? 15.587 20.910 -68.858 1.00 75.75 196 ARG A C 1
ATOM 1513 O O . ARG A 1 196 ? 15.753 20.216 -69.855 1.00 75.75 196 ARG A O 1
ATOM 1520 N N . LEU A 1 197 ? 16.189 20.659 -67.696 1.00 78.06 197 LEU A N 1
ATOM 1521 C CA . LEU A 1 197 ? 17.091 19.525 -67.484 1.00 78.06 197 LEU A CA 1
ATOM 1522 C C . LEU A 1 197 ? 16.329 18.193 -67.507 1.00 78.06 197 LEU A C 1
ATOM 1524 O O . LEU A 1 197 ? 16.831 17.226 -68.069 1.00 78.06 197 LEU A O 1
ATOM 1528 N N . MET A 1 198 ? 15.094 18.153 -66.999 1.00 79.25 198 MET A N 1
ATOM 1529 C CA . MET A 1 198 ? 14.223 16.975 -67.093 1.00 79.25 198 MET A CA 1
ATOM 1530 C C . MET A 1 198 ? 13.851 16.644 -68.547 1.00 79.25 198 MET A C 1
ATOM 1532 O O . MET A 1 198 ? 13.949 15.490 -68.953 1.00 79.25 198 MET A O 1
ATOM 1536 N N . ARG A 1 199 ? 13.505 17.652 -69.360 1.00 80.56 199 ARG A N 1
ATOM 1537 C CA . ARG A 1 199 ? 13.180 17.485 -70.792 1.00 80.56 199 ARG A CA 1
ATOM 1538 C C . ARG A 1 199 ? 14.393 17.195 -71.673 1.00 80.56 199 ARG A C 1
ATOM 1540 O O . ARG A 1 199 ? 14.256 16.603 -72.735 1.00 80.56 199 ARG A O 1
ATOM 1547 N N . GLN A 1 200 ? 15.574 17.651 -71.272 1.00 80.44 200 GLN A N 1
ATOM 1548 C CA . GLN A 1 200 ? 16.832 17.360 -71.969 1.00 80.44 200 GLN A CA 1
ATOM 1549 C C . GLN A 1 200 ? 17.497 16.073 -71.469 1.00 80.44 200 GLN A C 1
ATOM 1551 O O . GLN A 1 200 ? 18.472 15.616 -72.063 1.00 80.44 200 GLN A O 1
ATOM 1556 N N . GLY A 1 201 ? 16.995 15.501 -70.375 1.00 78.25 201 GLY A N 1
ATOM 1557 C CA . GLY A 1 201 ? 17.513 14.280 -69.786 1.00 78.25 201 GLY A CA 1
ATOM 1558 C C . GLY A 1 201 ? 17.318 13.077 -70.702 1.00 78.25 201 GLY A C 1
ATOM 1559 O O . GLY A 1 201 ? 16.370 13.006 -71.483 1.00 78.25 201 GLY A O 1
ATOM 1560 N N . ILE A 1 202 ? 18.209 12.099 -70.550 1.00 78.38 202 ILE A N 1
ATOM 1561 C CA . ILE A 1 202 ? 18.234 10.859 -71.341 1.00 78.38 202 ILE A CA 1
ATOM 1562 C C . ILE A 1 202 ? 16.876 10.145 -71.291 1.00 78.38 202 ILE A C 1
ATOM 1564 O O . ILE A 1 202 ? 16.392 9.684 -72.314 1.00 78.38 202 ILE A O 1
ATOM 1568 N N . LEU A 1 203 ? 16.208 10.160 -70.132 1.00 77.62 203 LEU A N 1
ATOM 1569 C CA . LEU A 1 203 ? 14.882 9.560 -69.962 1.00 77.62 203 LEU A CA 1
ATOM 1570 C C . LEU A 1 203 ? 13.810 10.190 -70.868 1.00 77.62 203 LEU A C 1
ATOM 1572 O O . LEU A 1 203 ? 12.976 9.472 -71.411 1.00 77.62 203 LEU A O 1
ATOM 1576 N N . TYR A 1 204 ? 13.824 11.515 -71.060 1.00 78.19 204 TYR A N 1
ATOM 1577 C CA . TYR A 1 204 ? 12.888 12.180 -71.971 1.00 78.19 204 TYR A CA 1
ATOM 1578 C C . TYR A 1 204 ? 13.299 11.987 -73.434 1.00 78.19 204 TYR A C 1
ATOM 1580 O O . TYR A 1 204 ? 12.435 11.832 -74.290 1.00 78.19 204 TYR A O 1
ATOM 1588 N N . ALA A 1 205 ? 14.601 11.962 -73.731 1.00 75.38 205 ALA A N 1
ATOM 1589 C CA . ALA A 1 205 ? 15.105 11.687 -75.075 1.00 75.38 205 ALA A CA 1
ATOM 1590 C C . ALA A 1 205 ? 14.748 10.267 -75.551 1.00 75.38 205 ALA A C 1
ATOM 1592 O O . ALA A 1 205 ? 14.332 10.112 -76.696 1.00 75.38 205 ALA A O 1
ATOM 1593 N N . ASP A 1 206 ? 14.817 9.263 -74.675 1.00 76.81 206 ASP A N 1
ATOM 1594 C CA . ASP A 1 206 ? 14.376 7.894 -74.973 1.00 76.81 206 ASP A CA 1
ATOM 1595 C C . ASP A 1 206 ? 12.848 7.804 -75.094 1.00 76.81 206 ASP A C 1
ATOM 1597 O O . ASP A 1 206 ? 12.333 7.183 -76.024 1.00 76.81 206 ASP A O 1
ATOM 1601 N N . ALA A 1 207 ? 12.101 8.480 -74.212 1.00 76.12 207 ALA A N 1
ATOM 1602 C CA . ALA A 1 207 ? 10.639 8.514 -74.283 1.00 76.12 207 ALA A CA 1
ATOM 1603 C C . ALA A 1 207 ? 10.110 9.254 -75.530 1.00 76.12 207 ALA A C 1
ATOM 1605 O O . ALA A 1 207 ? 9.095 8.858 -76.098 1.00 76.12 207 ALA A O 1
ATOM 1606 N N . ALA A 1 208 ? 10.790 10.314 -75.979 1.00 68.50 208 ALA A N 1
ATOM 1607 C CA . ALA A 1 208 ? 10.437 11.081 -77.176 1.00 68.50 208 ALA A CA 1
ATOM 1608 C C . ALA A 1 208 ? 11.024 10.488 -78.472 1.00 68.50 208 ALA A C 1
ATOM 1610 O O . ALA A 1 208 ? 10.485 10.725 -79.552 1.00 68.50 208 ALA A O 1
ATOM 1611 N N . GLY A 1 209 ? 12.114 9.718 -78.376 1.00 61.12 209 GLY A N 1
ATOM 1612 C CA . GLY A 1 209 ? 12.741 8.978 -79.477 1.00 61.12 209 GLY A CA 1
ATOM 1613 C C . GLY A 1 209 ? 12.049 7.651 -79.811 1.00 61.12 209 GLY A C 1
ATOM 1614 O O . GLY A 1 209 ? 12.344 7.047 -80.842 1.00 61.12 209 GLY A O 1
ATOM 1615 N N . GLY A 1 210 ? 11.097 7.214 -78.984 1.00 51.03 210 GLY A N 1
ATOM 1616 C CA . GLY A 1 210 ? 10.291 6.013 -79.184 1.00 51.03 210 GLY A CA 1
ATOM 1617 C C . GLY A 1 210 ? 9.216 6.150 -80.265 1.00 51.03 210 GLY A C 1
ATOM 1618 O O . GLY A 1 210 ? 8.028 6.084 -79.969 1.00 51.03 210 GLY A O 1
ATOM 1619 N N . VAL A 1 211 ? 9.619 6.244 -81.536 1.00 50.84 211 VAL A N 1
ATOM 1620 C CA . VAL A 1 211 ? 8.859 5.612 -82.628 1.00 50.84 211 VAL A CA 1
ATOM 1621 C C . VAL A 1 211 ? 9.454 4.222 -82.830 1.00 50.84 211 VAL A C 1
ATOM 1623 O O . VAL A 1 211 ? 10.213 3.970 -83.760 1.00 50.84 211 VAL A O 1
ATOM 1626 N N . VAL A 1 212 ? 9.111 3.311 -81.925 1.00 43.12 212 VAL A N 1
ATOM 1627 C CA . VAL A 1 212 ? 9.128 1.877 -82.206 1.00 43.12 212 VAL A CA 1
ATOM 1628 C C . VAL A 1 212 ? 7.683 1.432 -82.056 1.00 43.12 212 VAL A C 1
ATOM 1630 O O . VAL A 1 212 ? 7.107 1.485 -80.971 1.00 43.12 212 VAL A O 1
ATOM 1633 N N . GLN A 1 213 ? 7.070 1.095 -83.189 1.00 41.16 213 GLN A N 1
ATOM 1634 C CA . GLN A 1 213 ? 5.769 0.439 -83.230 1.00 41.16 213 GLN A CA 1
ATOM 1635 C C . GLN A 1 213 ? 5.793 -0.793 -82.311 1.00 41.16 213 GLN A C 1
ATOM 1637 O O . GLN A 1 213 ? 6.785 -1.524 -82.327 1.00 41.16 213 GLN A O 1
ATOM 1642 N N . PRO A 1 214 ? 4.719 -1.080 -81.557 1.00 41.72 214 PRO A N 1
ATOM 1643 C CA . PRO A 1 214 ? 4.557 -2.394 -80.966 1.00 41.72 214 PRO A CA 1
ATOM 1644 C C . PRO A 1 214 ? 4.276 -3.367 -82.115 1.00 41.72 214 PRO A C 1
ATOM 1646 O O . PRO A 1 214 ? 3.144 -3.494 -82.581 1.00 41.72 214 PRO A O 1
ATOM 1649 N N . GLU A 1 215 ? 5.322 -4.012 -82.625 1.00 34.19 215 GLU A N 1
ATOM 1650 C CA . GLU A 1 215 ? 5.157 -5.158 -83.505 1.00 34.19 215 GLU A CA 1
ATOM 1651 C C . GLU A 1 215 ? 4.584 -6.298 -82.658 1.00 34.19 215 GLU A C 1
ATOM 1653 O O . GLU A 1 215 ? 5.178 -6.761 -81.682 1.00 34.19 215 GLU A O 1
ATOM 1658 N N . ALA A 1 216 ? 3.354 -6.672 -82.995 1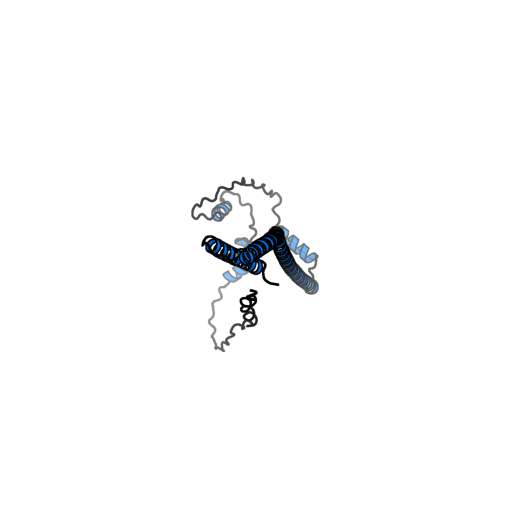.00 44.28 216 ALA A N 1
ATOM 1659 C CA . ALA A 1 216 ? 2.623 -7.760 -82.385 1.00 44.28 216 ALA A CA 1
ATOM 1660 C C . ALA A 1 216 ? 3.371 -9.080 -82.613 1.00 44.28 216 ALA A C 1
ATOM 1662 O O . ALA A 1 216 ? 3.309 -9.659 -83.695 1.00 44.28 216 ALA A O 1
ATOM 1663 N N . ALA A 1 217 ? 4.034 -9.581 -81.573 1.00 34.06 217 ALA A N 1
ATOM 1664 C CA . ALA A 1 217 ? 4.555 -10.938 -81.528 1.00 34.06 217 ALA A CA 1
ATOM 1665 C C . ALA A 1 217 ? 3.846 -11.715 -80.412 1.00 34.06 217 ALA A C 1
ATOM 1667 O O . ALA A 1 217 ? 4.100 -11.526 -79.227 1.00 34.06 217 ALA A O 1
ATOM 1668 N N . ALA A 1 218 ? 2.891 -12.525 -80.867 1.00 31.70 218 ALA A N 1
ATOM 1669 C CA . ALA A 1 218 ? 2.385 -13.778 -80.318 1.00 31.70 218 ALA A CA 1
ATOM 1670 C C . ALA A 1 218 ? 2.666 -14.119 -78.839 1.00 31.70 218 ALA A C 1
ATOM 1672 O O . ALA A 1 218 ? 3.798 -14.356 -78.422 1.00 31.70 218 ALA A O 1
ATOM 1673 N N . ALA A 1 219 ? 1.568 -14.327 -78.107 1.00 35.91 219 ALA A N 1
ATOM 1674 C CA . ALA A 1 219 ? 1.520 -15.199 -76.938 1.00 35.91 219 ALA A CA 1
ATOM 1675 C C . ALA A 1 219 ? 2.108 -16.592 -77.248 1.00 35.91 219 ALA A C 1
ATOM 1677 O O . ALA A 1 219 ? 1.950 -17.095 -78.366 1.00 35.91 219 ALA A O 1
ATOM 1678 N N . PRO A 1 220 ? 2.686 -17.256 -76.234 1.00 41.72 220 PRO A N 1
ATOM 1679 C CA . PRO A 1 220 ? 1.978 -18.436 -75.749 1.00 41.72 220 PRO A CA 1
ATOM 1680 C C . PRO A 1 220 ? 1.954 -18.596 -74.219 1.00 41.72 220 PRO A C 1
ATOM 1682 O O . PRO A 1 220 ? 2.892 -18.273 -73.502 1.00 41.72 220 PRO A O 1
ATOM 1685 N N . GLU A 1 221 ? 0.822 -19.159 -73.798 1.00 31.14 221 GLU A N 1
ATOM 1686 C CA . GLU A 1 221 ? 0.623 -20.143 -72.727 1.00 31.14 221 GLU A CA 1
ATOM 1687 C C . GLU A 1 221 ? 0.981 -19.814 -71.268 1.00 31.14 221 GLU A C 1
ATOM 1689 O O . GLU A 1 221 ? 2.096 -19.948 -70.776 1.00 31.14 221 GLU A O 1
ATOM 1694 N N . ALA A 1 222 ? -0.107 -19.513 -70.556 1.00 35.75 222 ALA A N 1
ATOM 1695 C CA . ALA A 1 222 ? -0.450 -19.943 -69.207 1.00 35.75 222 ALA A CA 1
ATOM 1696 C C . ALA A 1 222 ? 0.366 -21.116 -68.621 1.00 35.75 222 ALA A C 1
ATOM 1698 O O . ALA A 1 222 ? 0.250 -22.259 -69.060 1.00 35.75 222 ALA A O 1
ATOM 1699 N N . ALA A 1 223 ? 1.020 -20.847 -67.490 1.00 33.88 223 ALA A N 1
ATOM 1700 C CA . ALA A 1 223 ? 1.298 -21.844 -66.464 1.00 33.88 223 ALA A CA 1
ATOM 1701 C C . ALA A 1 223 ? 1.068 -21.235 -65.069 1.00 33.88 223 ALA A C 1
ATOM 1703 O O . ALA A 1 223 ? 1.839 -20.411 -64.592 1.00 33.88 223 ALA A O 1
ATOM 1704 N N . ALA A 1 224 ? -0.052 -21.657 -64.479 1.00 33.72 224 ALA A N 1
ATOM 1705 C CA . ALA A 1 224 ? -0.336 -21.857 -63.058 1.00 33.72 224 ALA A CA 1
ATOM 1706 C C . ALA A 1 224 ? 0.084 -20.784 -62.032 1.00 33.72 224 ALA A C 1
ATOM 1708 O O . ALA A 1 224 ? 1.226 -20.699 -61.588 1.00 33.72 224 ALA A O 1
ATOM 1709 N N . ALA A 1 225 ? -0.941 -20.096 -61.525 1.00 37.03 225 ALA A N 1
ATOM 1710 C CA . ALA A 1 225 ? -0.962 -19.532 -60.186 1.00 37.03 225 ALA A CA 1
ATOM 1711 C C . ALA A 1 225 ? -0.758 -20.633 -59.129 1.00 37.03 225 ALA A C 1
ATOM 1713 O O . ALA A 1 225 ? -1.445 -21.657 -59.163 1.00 37.03 225 ALA A O 1
ATOM 1714 N N . VAL A 1 226 ? 0.132 -20.387 -58.166 1.00 39.62 226 VAL A N 1
ATOM 1715 C CA . VAL A 1 226 ? 0.085 -21.045 -56.859 1.00 39.62 226 VAL A CA 1
ATOM 1716 C C . VAL A 1 226 ? -0.002 -19.964 -55.793 1.00 39.62 226 VAL A C 1
ATOM 1718 O O . VAL A 1 226 ? 0.889 -19.140 -55.609 1.00 39.62 226 VAL A O 1
ATOM 1721 N N . ASP A 1 227 ? -1.163 -20.008 -55.167 1.00 37.47 227 ASP A N 1
ATOM 1722 C CA . ASP A 1 227 ? -1.636 -19.359 -53.961 1.00 37.47 227 ASP A CA 1
ATOM 1723 C C . ASP A 1 227 ? -0.609 -19.460 -52.814 1.00 37.47 227 ASP A C 1
ATOM 1725 O O . ASP A 1 227 ? -0.175 -20.557 -52.456 1.00 37.47 227 ASP A O 1
ATOM 1729 N N . ALA A 1 228 ? -0.217 -18.327 -52.227 1.00 33.59 228 ALA A N 1
ATOM 1730 C CA . ALA A 1 228 ? 0.576 -18.284 -50.999 1.00 33.59 228 ALA A CA 1
ATOM 1731 C C . ALA A 1 228 ? -0.153 -17.405 -49.979 1.00 33.59 228 ALA A C 1
ATOM 1733 O O . ALA A 1 228 ? 0.007 -16.185 -49.930 1.00 33.59 228 ALA A O 1
ATOM 1734 N N . ALA A 1 229 ? -1.007 -18.066 -49.201 1.00 41.69 229 ALA A N 1
ATOM 1735 C CA . ALA A 1 229 ? -1.732 -17.513 -48.071 1.00 41.69 229 ALA A CA 1
ATOM 1736 C C . ALA A 1 229 ? -0.788 -16.933 -46.988 1.00 41.69 229 ALA A C 1
ATOM 1738 O O . ALA A 1 229 ? 0.348 -17.396 -46.838 1.00 41.69 229 ALA A O 1
ATOM 1739 N N . PRO A 1 230 ? -1.260 -15.939 -46.209 1.00 44.50 230 PRO A N 1
ATOM 1740 C CA . PRO A 1 230 ? -0.491 -15.284 -45.154 1.00 44.50 230 PRO A CA 1
ATOM 1741 C C . PRO A 1 230 ? -0.227 -16.211 -43.959 1.00 44.50 230 PRO A C 1
ATOM 1743 O O . PRO A 1 230 ? -1.066 -17.024 -43.572 1.00 44.50 230 PRO A O 1
ATOM 1746 N N . ALA A 1 231 ? 0.959 -16.061 -43.369 1.00 44.16 231 ALA A N 1
ATOM 1747 C CA . ALA A 1 231 ? 1.424 -16.824 -42.217 1.00 44.16 231 ALA A CA 1
ATOM 1748 C C . ALA A 1 231 ? 0.495 -16.676 -40.986 1.00 44.16 231 ALA A C 1
ATOM 1750 O O . ALA A 1 231 ? -0.001 -15.577 -40.726 1.00 44.16 231 ALA A O 1
ATOM 1751 N N . PRO A 1 232 ? 0.283 -17.748 -40.197 1.00 48.34 232 PRO A N 1
ATOM 1752 C CA . PRO A 1 232 ? -0.510 -17.694 -38.972 1.00 48.34 232 PRO A CA 1
ATOM 1753 C C . PRO A 1 232 ? 0.253 -16.990 -37.839 1.00 48.34 232 PRO A C 1
ATOM 1755 O O . PRO A 1 232 ? 1.407 -17.312 -37.551 1.00 48.34 232 PRO A O 1
ATOM 1758 N N . ALA A 1 233 ? -0.414 -16.046 -37.173 1.00 50.88 233 ALA A N 1
ATOM 1759 C CA . ALA A 1 233 ? 0.053 -15.440 -35.930 1.00 50.88 233 ALA A CA 1
ATOM 1760 C C . ALA A 1 233 ? 0.139 -16.497 -34.803 1.00 50.88 233 ALA A C 1
ATOM 1762 O O . ALA A 1 233 ? -0.713 -17.389 -34.739 1.00 50.88 233 ALA A O 1
ATOM 1763 N N . PRO A 1 234 ? 1.137 -16.431 -33.902 1.00 50.72 234 PRO A N 1
ATOM 1764 C CA . PRO A 1 234 ? 1.262 -17.392 -32.813 1.00 50.72 234 PRO A CA 1
ATOM 1765 C C . PRO A 1 234 ? 0.172 -17.173 -31.752 1.00 50.72 234 PRO A C 1
ATOM 1767 O O . PRO A 1 234 ? 0.125 -16.140 -31.089 1.00 50.72 234 PRO A O 1
ATOM 1770 N N . ALA A 1 235 ? -0.655 -18.199 -31.541 1.00 53.91 235 ALA A N 1
ATOM 1771 C CA . ALA A 1 235 ? -1.728 -18.296 -30.542 1.00 53.91 235 ALA A CA 1
ATOM 1772 C C . ALA A 1 235 ? -1.243 -18.349 -29.068 1.00 53.91 235 ALA A C 1
ATOM 1774 O O . ALA A 1 235 ? -1.910 -18.917 -28.210 1.00 53.91 235 ALA A O 1
ATOM 1775 N N . ALA A 1 236 ? -0.071 -17.787 -28.759 1.00 50.66 236 ALA A N 1
ATOM 1776 C CA . ALA A 1 236 ? 0.546 -17.839 -27.429 1.00 50.66 236 ALA A CA 1
ATOM 1777 C C . ALA A 1 236 ? 0.278 -16.590 -26.563 1.00 50.66 236 ALA A C 1
ATOM 1779 O O . ALA A 1 236 ? 0.679 -16.561 -25.404 1.00 50.66 236 ALA A O 1
ATOM 1780 N N . LEU A 1 237 ? -0.397 -15.565 -27.099 1.00 44.53 237 LEU A N 1
ATOM 1781 C CA . LEU A 1 237 ? -0.680 -14.311 -26.381 1.00 44.53 237 LEU A CA 1
ATOM 1782 C C . LEU A 1 237 ? -2.124 -14.182 -25.863 1.00 44.53 237 LEU A C 1
ATOM 1784 O O . LEU A 1 237 ? -2.394 -13.286 -25.074 1.00 44.53 237 LEU A O 1
ATOM 1788 N N . GLU A 1 238 ? -3.036 -15.090 -26.224 1.00 48.25 238 GLU A N 1
ATOM 1789 C CA . GLU A 1 238 ? -4.419 -15.086 -25.702 1.00 48.25 238 GLU A CA 1
ATOM 1790 C C . GLU A 1 238 ? -4.590 -15.896 -24.404 1.00 48.25 238 GLU A C 1
ATOM 1792 O O . GLU A 1 238 ? -5.624 -15.801 -23.752 1.00 48.25 238 GLU A O 1
ATOM 1797 N N . GLN A 1 239 ? -3.570 -16.650 -23.974 1.00 51.59 239 GLN A N 1
ATOM 1798 C CA . GLN A 1 239 ? -3.625 -17.465 -22.750 1.00 51.59 239 GLN A CA 1
ATOM 1799 C C . GLN A 1 239 ? -3.272 -16.718 -21.452 1.00 51.59 239 GLN A C 1
ATOM 1801 O O . GLN A 1 239 ? -3.318 -17.322 -20.387 1.00 51.59 239 GLN A O 1
ATOM 1806 N N . PHE A 1 240 ? -2.955 -15.421 -21.513 1.00 45.94 240 PHE A N 1
ATOM 1807 C CA . PHE A 1 240 ? -2.613 -14.612 -20.331 1.00 45.94 240 PHE A CA 1
ATOM 1808 C C . PHE A 1 240 ? -3.661 -13.546 -19.974 1.00 45.94 240 PHE A C 1
ATOM 1810 O O . PHE A 1 240 ? -3.424 -12.742 -19.081 1.00 45.94 240 PHE A O 1
ATOM 1817 N N . ALA A 1 241 ? -4.808 -13.508 -20.662 1.00 52.22 241 ALA A N 1
ATOM 1818 C CA . ALA A 1 241 ? -5.794 -12.433 -20.507 1.00 52.22 241 ALA A CA 1
ATOM 1819 C C . ALA A 1 241 ? -7.006 -12.776 -19.617 1.00 52.22 241 ALA A C 1
ATOM 1821 O O . ALA A 1 241 ? -7.928 -11.972 -19.532 1.00 52.22 241 ALA A O 1
ATOM 1822 N N . MET A 1 242 ? -7.043 -13.943 -18.970 1.00 54.22 242 MET A N 1
ATOM 1823 C CA . MET A 1 242 ? -8.182 -14.373 -18.150 1.00 54.22 242 MET A CA 1
ATOM 1824 C C . MET A 1 242 ? -7.667 -15.214 -16.978 1.00 54.22 242 MET A C 1
ATOM 1826 O O . MET A 1 242 ? -7.475 -16.404 -17.182 1.00 54.22 242 MET A O 1
ATOM 1830 N N . ASP A 1 243 ? -7.357 -14.594 -15.829 1.00 50.75 243 ASP A N 1
ATOM 1831 C CA . ASP A 1 243 ? -7.382 -15.239 -14.488 1.00 50.75 243 ASP A CA 1
ATOM 1832 C C . ASP A 1 243 ? -7.013 -14.295 -13.306 1.00 50.75 243 ASP A C 1
ATOM 1834 O O . ASP A 1 243 ? -6.675 -14.762 -12.220 1.00 50.75 243 ASP A O 1
ATOM 1838 N N . ASP A 1 244 ? -7.114 -12.963 -13.448 1.00 51.72 244 ASP A N 1
ATOM 1839 C CA . ASP A 1 244 ? -6.738 -12.020 -12.370 1.00 51.72 244 ASP A CA 1
ATOM 1840 C C . ASP A 1 244 ? -7.915 -11.486 -11.517 1.00 51.72 244 ASP A C 1
ATOM 1842 O O . ASP A 1 244 ? -7.689 -10.679 -10.614 1.00 51.72 244 ASP A O 1
ATOM 1846 N N . GLU A 1 245 ? -9.164 -11.924 -11.737 1.00 52.25 245 GLU A N 1
ATOM 1847 C CA . GLU A 1 245 ? -10.331 -11.369 -11.013 1.00 52.25 245 GLU A CA 1
ATOM 1848 C C . GLU A 1 245 ? -10.834 -12.188 -9.803 1.00 52.25 245 GLU A C 1
ATOM 1850 O O . GLU A 1 245 ? -11.606 -11.648 -9.016 1.00 52.25 245 GLU A O 1
ATOM 1855 N N . ASP A 1 246 ? -10.338 -13.408 -9.546 1.00 56.44 246 ASP A N 1
ATOM 1856 C CA . ASP A 1 246 ? -10.920 -14.299 -8.511 1.00 56.44 246 ASP A CA 1
ATOM 1857 C C . ASP A 1 246 ? -10.019 -14.594 -7.285 1.00 56.44 246 ASP A C 1
ATOM 1859 O O . ASP A 1 246 ? -10.353 -15.426 -6.439 1.00 56.44 246 ASP A O 1
ATOM 1863 N N . ALA A 1 247 ? -8.871 -13.925 -7.125 1.00 53.47 247 ALA A N 1
ATOM 1864 C CA . ALA A 1 247 ? -7.870 -14.329 -6.122 1.00 53.47 247 ALA A CA 1
ATOM 1865 C C . ALA A 1 247 ? -7.928 -13.623 -4.744 1.00 53.47 247 ALA A C 1
ATOM 1867 O O . ALA A 1 247 ? -7.071 -13.906 -3.903 1.00 53.47 247 ALA A O 1
ATOM 1868 N N . PHE A 1 248 ? -8.883 -12.722 -4.465 1.00 47.09 248 PHE A N 1
ATOM 1869 C CA . PHE A 1 248 ? -8.844 -11.905 -3.231 1.00 47.09 248 PHE A CA 1
ATOM 1870 C C . PHE A 1 248 ? -10.142 -11.768 -2.415 1.00 47.09 248 PHE A C 1
ATOM 1872 O O . PHE A 1 248 ? -10.183 -10.930 -1.516 1.00 47.09 248 PHE A O 1
ATOM 1879 N N . ASP A 1 249 ? -11.131 -12.645 -2.596 1.00 55.91 249 ASP A N 1
ATOM 1880 C CA . ASP A 1 249 ? -12.233 -12.798 -1.628 1.00 55.91 249 ASP A CA 1
ATOM 1881 C C . ASP A 1 249 ? -11.885 -13.857 -0.567 1.00 55.91 249 ASP A C 1
ATOM 1883 O O . ASP A 1 249 ? -12.453 -14.945 -0.487 1.00 55.91 249 ASP A O 1
ATOM 1887 N N . LEU A 1 250 ? -10.903 -13.533 0.280 1.00 56.59 250 LEU A N 1
ATOM 1888 C CA . LEU A 1 250 ? -10.764 -14.183 1.583 1.00 56.59 250 LEU A CA 1
ATOM 1889 C C . LEU A 1 250 ? -11.521 -13.352 2.613 1.00 56.59 250 LEU A C 1
ATOM 1891 O O . LEU A 1 250 ? -10.958 -12.484 3.283 1.00 56.59 250 LEU A O 1
ATOM 1895 N N . ASP A 1 251 ? -12.812 -13.669 2.714 1.00 54.59 251 ASP A N 1
ATOM 1896 C CA . ASP A 1 251 ? -13.684 -13.365 3.843 1.00 54.59 251 ASP A CA 1
ATOM 1897 C C . ASP A 1 251 ? -12.979 -13.746 5.156 1.00 54.59 251 ASP A C 1
ATOM 1899 O O . ASP A 1 251 ? -12.951 -14.898 5.595 1.00 54.59 251 ASP A O 1
ATOM 1903 N N . LEU A 1 252 ? -12.377 -12.742 5.786 1.00 55.66 252 LEU A N 1
ATOM 1904 C CA . LEU A 1 252 ? -11.965 -12.772 7.179 1.00 55.66 252 LEU A CA 1
ATOM 1905 C C . LEU A 1 252 ? -12.935 -11.897 7.962 1.00 55.66 252 LEU A C 1
ATOM 1907 O O . LEU A 1 252 ? -12.675 -10.714 8.181 1.00 55.66 252 LEU A O 1
ATOM 1911 N N . ASN A 1 253 ? -14.061 -12.496 8.352 1.00 42.75 253 ASN A N 1
ATOM 1912 C CA . ASN A 1 253 ? -14.704 -12.278 9.650 1.00 42.75 253 ASN A CA 1
ATOM 1913 C C . ASN A 1 253 ? -15.893 -13.232 9.845 1.00 42.75 253 ASN A C 1
ATOM 1915 O O . ASN A 1 253 ? -16.456 -13.706 8.856 1.00 42.75 253 ASN A O 1
ATOM 1919 N N . PRO A 1 254 ? -16.337 -13.481 11.092 1.00 54.12 254 PRO A N 1
ATOM 1920 C CA . PRO A 1 254 ? -15.998 -12.775 12.340 1.00 54.12 254 PRO A CA 1
ATOM 1921 C C . PRO A 1 254 ? -15.104 -13.532 13.336 1.00 54.12 254 PRO A C 1
ATOM 1923 O O . PRO A 1 254 ? -15.069 -14.782 13.306 1.00 54.12 254 PRO A O 1
#

Radius of gyration: 50.39 Å; Cα contacts (8 Å, |Δi|>4): 37; chains: 1; bounding box: 85×64×146 Å

Solvent-accessible surface area (backbone atoms only — not comparable to full-atom values): 16222 Å² total; per-residue (Å²): 131,78,56,70,67,55,54,52,51,51,51,53,52,50,49,50,51,42,52,51,53,43,53,55,53,54,58,56,63,73,59,86,63,98,60,60,69,70,48,55,52,50,50,51,51,38,53,52,49,46,55,52,48,51,54,52,50,54,51,52,50,53,53,50,52,51,52,52,56,48,47,68,56,45,55,61,52,52,51,51,50,53,52,51,52,53,52,50,53,50,52,53,52,50,51,52,52,53,48,53,52,52,48,53,52,50,53,51,50,53,51,52,51,52,51,50,53,49,43,52,73,73,61,65,81,52,68,68,58,53,50,54,49,50,60,59,46,42,73,70,70,51,75,60,96,84,71,69,81,72,78,71,79,75,73,78,92,65,100,78,79,90,70,91,76,86,90,71,66,71,65,56,63,60,53,52,69,76,66,57,93,80,61,80,88,68,85,73,78,58,95,53,87,49,71,67,55,53,61,70,26,68,71,38,48,53,65,72,63,60,84,67,77,86,76,87,74,76,88,81,81,92,79,79,90,78,89,81,80,84,84,83,78,80,83,75,72,74,79,78,77,78,82,86,86,79,86,76,86,75,85,84,77,135

Organism: NCBI:txid76774

=== Feature glossary ===
A reading guide for the features in this record.

Start from the sequence.

  · This is the polypeptide sequence — one letter per residue, N-terminus first. Length ranges from a few dozen residues for small domains to over a thousand for large multi-domain proteins.

Fold it, and you get atomic coordinates and the backbone conformation that goes with them.

  · Structure coordinates are given as an mmCIF _atom_site loop: one row per atom with element, residue name, chain id, sequence number, and x/y/z position in Å. Only the four main-chain atoms per residue are included here; side chains are omitted to keep the record compact.

  · Backbone dihedral angles. Every residue except chain termini has a φ (preceding-C → N → Cα → C) and a ψ (N → Cα → C → next-N). They are reported in degrees following the IUPAC sign convention. Secondary structure is essentially a statement about which (φ, ψ) basin each residue occupies.

  · The SS8 string is DSSP's per-residue secondary-structure call. α-helix (H) means an i→i+4 H-bond ladder; β-strand (E) means the residue participates in a β-sheet; 3₁₀ (G) and π (I) are tighter and wider helices; T/S are turns/bends; '-' is loop.

  · SS3 is a coarse helix/strand/coil call (letters a/b/c) made by the P-SEA algorithm from inter-Cα distances and dihedrals. It is less detailed than DSSP but needs only Cα positions.

Summarize the fold with a handful of shape descriptors and a per-residue structural alphabet.

  · Radius of gyration (Rg) is the root-mean-square distance of Cα atoms from their centroid — a single number for overall size and compactness. A globular domain of N residues has Rg ≈ 2.2·N^0.38 Å; an extended or disordered chain has a much larger Rg. The Cα contact count is the number of residue pairs whose Cα atoms are within 8 Å and are more than four positions apart in sequence — a standard proxy for tertiary packing density. The bounding box is the smallest axis-aligned box enclosing all Cα atoms.

  · The Foldseek 3Di string encodes local tertiary geometry as a 20-letter alphabet — one character per residue — derived from the relative positions of nearby Cα atoms. Unlike the amino-acid sequence, 3Di is a direct function of the 3D structure, so two proteins with the same fold have similar 3Di strings even at low sequence identity.

  · Solvent-accessible surface area (SASA) is the area in Å² traced out by the centre of a 1.4 Å probe sphere (a water molecule) rolled over the protein's van der Waals surface (Shrake–Rupley / Lee–Richards construction). Buried residues have near-zero SASA; fully exposed residues can exceed 200 Å². The total SASA scales roughly with the number of surface residues.

Ask how reliable the model is.

  · pLDDT (predicted Local Distance Difference Test) is AlphaFold's per-residue confidence score, ranging from 0 to 100. Values above 90 indicate high confidence (typically well-packed cores); 70–90 is confident; 50–70 low confidence; below 50 usually means the region is disordered or the prediction is unreliable there. AlphaFold stores pLDDT in the mmCIF B-factor column.

  · B-factor (Debye–Waller factor) reflects atomic displacement in the crystal lattice. It is an experimental observable (units Å²), not a prediction; low values mean the atom is pinned down, high values mean it moves or is heterogeneous across the crystal.

  · Predicted Aligned Error (PAE) is an AlphaFold confidence matrix: entry (i, j) is the expected error in the position of residue j, in ångströms, when the prediction is superimposed on the true structure at residue i. Low PAE within a block of residues means that block is internally rigid and well-predicted; high PAE between two blocks means their relative placement is uncertain even if each block individually is confident.

Place it in context: what it resembles, what it is annotated as, and how it looks.

  · Nearest PDB neighbors are the top structural matches found by Foldseek when searching this structure against the entire Protein Data Bank. Each hit reports a TM-score (0 to 1; >0.5 almost always implies the same fold) and an E-value. These are *structural* homologs — they may share no detectable sequence similarity.

  · Functional annotations link the protein to curated databases. InterPro entries identify conserved domains and families by matching the sequence against member-database signatures (Pfam, PROSITE, CDD, …). Gene Ontology (GO) terms describe molecular function, biological process, and cellular component in a controlled vocabulary. CATH places the structure in a hierarchical fold classification (Class/Architecture/Topology/Homologous-superfamily). The organism is the source species.

  · Three diagnostic plots accompany the record. The Cα contact map visualizes the tertiary structure as a 2D adjacency matrix (8 Å cutoff, sequence-local contacts suppressed). The Ramachandran plot shows the distribution of backbone (φ, ψ) torsions, with points in the α and β basins reflecting secondary structure content. The PAE plot shows AlphaFold's inter-residue confidence as a color matrix.

  · Six rendered views show the 3D structure from the faces of a cube — i.e. along ±x, ±y, ±z. Rendering representation is drawn randomly per protein from cartoon (secondary-structure ribbons), sticks (backbone bonds), or molecular surface; coloring is either N→C rainbow (blue at the N-terminus through red at the C-terminus) or one color per chain.